Protein AF-A0A963EIE1-F1 (afdb_monomer)

Secondary structure (DSSP, 8-state):
-PPPHHHHHS--PPPPPHHHHIIIIIHHHHHHHHHHHHHTT--THHHHHHHHHHHHHHHHHHHHHHHHHHHHHHHHT-HHHHHHHHHHHHHHHHHHHHHHHH-SSHHHHHHHHHHHHHHHHHHHHHHTTT-HHHH-----SSSSSSTHIIIIIHHHHHHHHHHHH-SSHHHHHHHHHHHHHHHHHHHHHHHHHHHH-SS--SPPPHHHHHHHHHHHHHHHHHHHHHHHHT--HHHHHHHHHHHHHHHHHIIIIIGGG--THHHHHHHHHHHHHHHHHHHHHHHHTT-

Structure (mmCIF, N/CA/C/O backbone):
data_AF-A0A963EIE1-F1
#
_entry.id   AF-A0A963EIE1-F1
#
loop_
_atom_site.group_PDB
_atom_site.id
_atom_site.type_symbol
_atom_site.label_atom_id
_atom_site.label_alt_id
_atom_site.label_comp_id
_atom_site.label_asym_id
_atom_site.label_entity_id
_atom_site.label_seq_id
_atom_site.pdbx_PDB_ins_code
_atom_site.Cartn_x
_atom_site.Cartn_y
_atom_site.Cartn_z
_atom_site.occupancy
_atom_site.B_iso_or_equiv
_atom_site.auth_seq_id
_atom_site.auth_comp_id
_atom_site.auth_asym_id
_atom_site.auth_atom_id
_atom_site.pdbx_PDB_model_num
ATOM 1 N N . GLN A 1 1 ? 19.626 -27.601 -2.522 1.00 42.53 1 GLN A N 1
ATOM 2 C CA . GLN A 1 1 ? 18.581 -26.643 -2.110 1.00 42.53 1 GLN A CA 1
ATOM 3 C C . GLN A 1 1 ? 19.229 -25.676 -1.138 1.00 42.53 1 GLN A C 1
ATOM 5 O O . GLN A 1 1 ? 19.558 -26.073 -0.031 1.00 42.53 1 GLN A O 1
ATOM 10 N N . THR A 1 2 ? 19.550 -24.466 -1.583 1.00 42.88 2 THR A N 1
ATOM 11 C CA . THR A 1 2 ? 20.036 -23.400 -0.697 1.00 42.88 2 THR A CA 1
ATOM 12 C C . THR A 1 2 ? 18.838 -22.826 0.043 1.00 42.88 2 THR A C 1
ATOM 14 O O . THR A 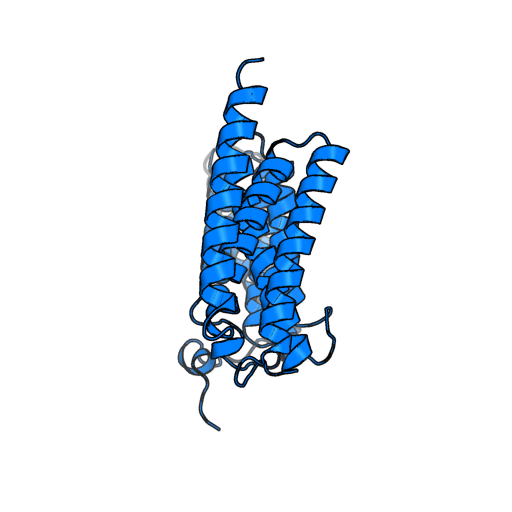1 2 ? 17.924 -22.318 -0.598 1.00 42.88 2 THR A O 1
ATOM 17 N N . MET A 1 3 ? 18.844 -22.974 1.365 1.00 45.44 3 MET A N 1
ATOM 18 C CA . MET A 1 3 ? 17.842 -22.448 2.293 1.00 45.44 3 MET A CA 1
ATOM 19 C C . MET A 1 3 ? 17.693 -20.935 2.065 1.00 45.44 3 MET A C 1
ATOM 21 O O . MET A 1 3 ? 18.696 -20.215 2.082 1.00 45.44 3 MET A O 1
ATOM 25 N N . GLY A 1 4 ? 16.483 -20.463 1.757 1.00 56.12 4 GLY A N 1
ATOM 26 C CA . GLY A 1 4 ? 16.239 -19.044 1.502 1.00 56.12 4 GLY A CA 1
ATOM 27 C C . GLY A 1 4 ? 16.378 -18.226 2.787 1.00 56.12 4 GLY A C 1
ATOM 28 O O . GLY A 1 4 ? 16.191 -18.746 3.883 1.00 56.12 4 GLY A O 1
ATOM 29 N N . ILE A 1 5 ? 16.671 -16.926 2.683 1.00 53.19 5 ILE A N 1
ATOM 30 C CA . ILE A 1 5 ? 16.718 -16.030 3.859 1.00 53.19 5 ILE A CA 1
ATOM 31 C C . ILE A 1 5 ? 15.389 -16.079 4.646 1.00 53.19 5 ILE A C 1
ATOM 33 O O . ILE A 1 5 ? 15.408 -16.014 5.873 1.00 53.19 5 ILE A O 1
ATOM 37 N N . GLY A 1 6 ? 14.254 -16.277 3.962 1.00 51.22 6 GLY A N 1
ATOM 38 C CA . GLY A 1 6 ? 12.945 -16.503 4.590 1.00 51.22 6 GLY A CA 1
ATOM 39 C C . GLY A 1 6 ? 12.889 -17.764 5.463 1.00 51.22 6 GLY A C 1
ATOM 40 O O . GLY A 1 6 ? 12.452 -17.690 6.610 1.00 51.22 6 GLY A O 1
ATOM 41 N N . ASP A 1 7 ? 13.445 -18.882 4.984 1.00 54.47 7 ASP A N 1
ATOM 42 C CA . ASP A 1 7 ? 13.500 -20.157 5.719 1.00 54.47 7 ASP A CA 1
ATOM 43 C C . ASP A 1 7 ? 14.393 -20.081 6.970 1.00 54.47 7 ASP A C 1
ATOM 45 O O . ASP A 1 7 ? 14.149 -20.762 7.967 1.00 54.47 7 ASP A O 1
ATOM 49 N N . ILE A 1 8 ? 15.445 -19.253 6.922 1.00 52.53 8 ILE A N 1
ATOM 50 C CA . ILE A 1 8 ? 16.364 -19.022 8.049 1.00 52.53 8 ILE A CA 1
ATOM 51 C C . ILE A 1 8 ? 15.691 -18.162 9.129 1.00 52.53 8 ILE A C 1
ATOM 53 O O . ILE A 1 8 ? 15.900 -18.398 10.319 1.00 52.53 8 ILE A O 1
ATOM 57 N N . LEU A 1 9 ? 14.875 -17.182 8.728 1.00 50.22 9 LEU A N 1
ATOM 58 C CA . LEU A 1 9 ? 14.175 -16.282 9.649 1.00 50.22 9 LEU A CA 1
ATOM 59 C C . LEU A 1 9 ? 12.913 -16.906 10.259 1.00 50.22 9 LEU A C 1
ATOM 61 O O . LEU A 1 9 ? 12.562 -16.581 11.393 1.00 50.22 9 LEU A O 1
ATOM 65 N N . PHE A 1 10 ? 12.243 -17.811 9.542 1.00 55.44 10 PHE A N 1
ATOM 66 C CA . PHE A 1 10 ? 10.985 -18.417 9.969 1.00 55.44 10 PHE A CA 1
ATOM 67 C C . PHE A 1 10 ? 11.069 -19.940 9.880 1.00 55.44 10 PHE A C 1
ATOM 69 O O . PHE A 1 10 ? 10.686 -20.555 8.888 1.00 55.44 10 PHE A O 1
ATOM 76 N N . THR A 1 11 ? 11.563 -20.564 10.951 1.00 45.91 11 THR A N 1
ATOM 77 C CA . THR A 1 11 ? 11.656 -22.024 11.066 1.00 45.91 11 THR A CA 1
ATOM 78 C C . THR A 1 11 ? 10.281 -22.667 10.856 1.00 45.91 11 THR A C 1
ATOM 80 O O . THR A 1 11 ? 9.279 -22.211 11.413 1.00 45.91 11 THR A O 1
ATOM 83 N N . ALA A 1 12 ? 10.234 -23.736 10.057 1.00 46.44 12 ALA A N 1
ATOM 84 C CA . ALA A 1 12 ? 9.019 -24.448 9.668 1.00 46.44 12 ALA A CA 1
ATOM 85 C C . ALA A 1 12 ? 8.333 -25.148 10.858 1.00 46.44 12 ALA A C 1
ATOM 87 O O . ALA A 1 12 ? 8.436 -26.361 11.049 1.00 46.44 12 ALA A O 1
ATOM 88 N N . ALA A 1 13 ? 7.595 -24.393 11.669 1.00 56.09 13 ALA A N 1
ATOM 89 C CA . ALA A 1 13 ? 6.557 -24.974 12.504 1.00 56.09 13 ALA A CA 1
ATOM 90 C C . ALA A 1 13 ? 5.512 -25.618 11.577 1.00 56.09 13 ALA A C 1
ATOM 92 O O . ALA A 1 13 ? 5.044 -24.978 10.633 1.00 56.09 13 ALA A O 1
ATOM 93 N N . LYS A 1 14 ? 5.155 -26.887 11.826 1.00 63.44 14 LYS A N 1
ATOM 94 C CA . LYS A 1 14 ? 4.093 -27.571 11.072 1.00 63.44 14 LYS A CA 1
ATOM 95 C C . LYS A 1 14 ? 2.834 -26.708 11.082 1.00 63.44 14 LYS A C 1
ATOM 97 O O . LYS A 1 14 ? 2.299 -26.410 12.150 1.00 63.44 14 LYS A O 1
ATOM 102 N N . VAL A 1 15 ? 2.358 -26.345 9.895 1.00 70.19 15 VAL A N 1
ATOM 103 C CA . VAL A 1 15 ? 1.114 -25.595 9.747 1.00 70.19 15 VAL A CA 1
ATOM 104 C C . VAL A 1 15 ? -0.032 -26.468 10.284 1.00 70.19 15 VAL A C 1
ATOM 106 O O . VAL A 1 15 ? -0.180 -27.608 9.833 1.00 70.19 15 VAL A O 1
ATOM 109 N N . PRO A 1 16 ? -0.817 -26.000 11.274 1.00 78.50 16 PRO A N 1
ATOM 110 C CA . PRO A 1 16 ? -1.914 -26.787 11.835 1.00 78.50 16 PRO A CA 1
ATOM 111 C C . PRO A 1 16 ? -2.947 -27.113 10.754 1.00 78.50 16 PRO A C 1
ATOM 113 O O . PRO A 1 16 ? -3.133 -26.323 9.834 1.00 78.50 16 PRO A O 1
ATOM 116 N N . SER A 1 17 ? -3.652 -28.244 10.854 1.00 85.50 17 SER A N 1
ATOM 117 C CA . SER A 1 17 ? -4.733 -28.577 9.913 1.00 85.50 17 SER A CA 1
ATOM 118 C C . SER A 1 17 ? -5.917 -27.609 10.046 1.00 85.50 17 SER A C 1
ATOM 120 O O . SER A 1 17 ? -6.113 -27.010 11.102 1.00 85.50 17 SER A O 1
ATOM 122 N N . LEU A 1 18 ? -6.761 -27.488 9.010 1.00 84.69 18 LEU A N 1
ATOM 123 C CA . LEU A 1 18 ? -7.988 -26.672 9.082 1.00 84.69 18 LEU A CA 1
ATOM 124 C C . LEU A 1 18 ? -8.863 -27.042 10.288 1.00 84.69 18 LEU A C 1
ATOM 126 O O . LEU A 1 18 ? -9.365 -26.159 10.978 1.00 84.69 18 LEU A O 1
ATOM 130 N N . GLY A 1 19 ? -8.990 -28.341 10.578 1.00 86.38 19 GLY A N 1
ATOM 131 C CA . GLY A 1 19 ? -9.709 -28.826 11.755 1.00 86.38 19 GLY A CA 1
ATOM 132 C C . GLY A 1 19 ? -9.083 -28.346 13.065 1.00 86.38 19 GLY A C 1
ATOM 133 O O . GLY A 1 19 ? -9.812 -27.916 13.953 1.00 86.38 19 GLY A O 1
ATOM 134 N N . ALA A 1 20 ? -7.750 -28.353 13.166 1.00 87.88 20 ALA A N 1
ATOM 135 C CA . ALA A 1 20 ? -7.027 -27.865 14.340 1.00 87.88 20 ALA A CA 1
ATOM 136 C C . ALA A 1 20 ? -7.116 -26.338 14.501 1.00 87.88 20 ALA A C 1
ATOM 138 O O . ALA A 1 20 ? -7.257 -25.853 15.619 1.00 87.88 20 ALA A O 1
ATOM 139 N N . ILE A 1 21 ? -7.092 -25.572 13.405 1.00 87.69 21 ILE A N 1
ATOM 140 C CA . ILE A 1 21 ? -7.324 -24.118 13.442 1.00 87.69 21 ILE A CA 1
ATOM 141 C C . ILE A 1 21 ? -8.759 -23.838 13.905 1.00 87.69 21 ILE A C 1
ATOM 143 O O . ILE A 1 21 ? -8.985 -23.002 14.783 1.00 87.69 21 ILE A O 1
ATOM 147 N N . ALA A 1 22 ? -9.736 -24.555 13.344 1.00 87.44 22 ALA A N 1
ATOM 148 C CA . ALA A 1 22 ? -11.142 -24.375 13.676 1.00 87.44 22 ALA A CA 1
ATOM 149 C C . ALA A 1 22 ? -11.426 -24.698 15.151 1.00 87.44 22 ALA A C 1
ATOM 151 O O . ALA A 1 22 ? -12.022 -23.882 15.853 1.00 87.44 22 ALA A O 1
ATOM 152 N N . SER A 1 23 ? -10.977 -25.856 15.639 1.00 89.94 23 SER A N 1
ATOM 153 C CA . SER A 1 23 ? -11.236 -26.293 17.014 1.00 89.94 23 SER A CA 1
ATOM 154 C C . SER A 1 23 ? -10.340 -25.608 18.049 1.00 89.94 23 SER A C 1
ATOM 156 O O . SER A 1 23 ? -10.799 -25.342 19.156 1.00 89.94 23 SER A O 1
ATOM 158 N N . GLY A 1 24 ? -9.089 -25.300 17.700 1.00 87.44 24 GLY A N 1
ATOM 159 C CA . GLY A 1 24 ? -8.088 -24.760 18.621 1.00 87.44 24 GLY A CA 1
ATOM 160 C C . GLY A 1 24 ? -8.034 -23.235 18.695 1.00 87.44 24 GLY A C 1
ATOM 161 O O . GLY A 1 24 ? -7.610 -22.701 19.716 1.00 87.44 24 GLY A O 1
ATOM 162 N N . LEU A 1 25 ? -8.470 -22.521 17.651 1.00 90.56 25 LEU A N 1
ATOM 163 C CA . LEU A 1 25 ? -8.397 -21.055 17.603 1.00 90.56 25 LEU A CA 1
ATOM 164 C C . LEU A 1 25 ? -9.761 -20.417 17.351 1.00 90.56 25 LEU A C 1
ATOM 166 O O . LEU A 1 25 ? -10.205 -19.591 18.148 1.00 90.56 25 LEU A O 1
ATOM 170 N N . VAL A 1 26 ? -10.457 -20.819 16.282 1.00 88.69 26 VAL A N 1
ATOM 171 C CA . VAL A 1 26 ? -11.716 -20.169 15.875 1.00 88.69 26 VAL A CA 1
ATOM 172 C C . VAL A 1 26 ? -12.818 -20.403 16.905 1.00 88.69 26 VAL A C 1
ATOM 174 O O . VAL A 1 26 ? -13.452 -19.448 17.349 1.00 88.69 26 VAL A O 1
ATOM 177 N N . LEU A 1 27 ? -13.037 -21.651 17.322 1.00 91.19 27 LEU A N 1
ATOM 178 C CA . LEU A 1 27 ? -14.068 -21.981 18.303 1.00 91.19 27 LEU A CA 1
ATOM 179 C C . LEU A 1 27 ? -13.811 -21.279 19.654 1.00 91.19 27 LEU A C 1
ATOM 181 O O . LEU A 1 27 ? -14.723 -20.600 20.130 1.00 91.19 27 LEU A O 1
ATOM 185 N N . PRO A 1 28 ? -12.602 -21.326 20.249 1.00 91.44 28 PRO A N 1
ATOM 186 C CA . PRO A 1 28 ? -12.290 -20.555 21.451 1.00 91.44 28 PRO A CA 1
ATOM 187 C C . PRO A 1 28 ? -12.461 -19.042 21.275 1.00 91.44 28 PRO A C 1
ATOM 189 O O . PRO A 1 28 ? -12.977 -18.387 22.180 1.00 91.44 28 PRO A O 1
ATOM 192 N N . ALA A 1 29 ? -12.107 -18.482 20.111 1.00 90.88 29 ALA A N 1
ATOM 193 C CA . ALA A 1 29 ? -12.329 -17.064 19.825 1.00 90.88 29 ALA A CA 1
ATOM 194 C C . ALA A 1 29 ? -13.824 -16.710 19.836 1.00 90.88 29 ALA A C 1
ATOM 196 O O . ALA A 1 29 ? -14.230 -15.726 20.457 1.00 90.88 29 ALA A O 1
ATOM 197 N N . VAL A 1 30 ? -14.660 -17.534 19.197 1.00 90.94 30 VAL A N 1
ATOM 198 C CA . VAL A 1 30 ? -16.120 -17.362 19.183 1.00 90.94 30 VAL A CA 1
ATOM 199 C C . VAL A 1 30 ? -16.697 -17.504 20.588 1.00 90.94 30 VAL A C 1
ATOM 201 O O . VAL A 1 30 ? -17.501 -16.672 21.001 1.00 90.94 30 VAL A O 1
ATOM 204 N N . LEU A 1 31 ? -16.269 -18.508 21.354 1.00 92.94 31 LEU A N 1
ATOM 205 C CA . LEU A 1 31 ? -16.715 -18.696 22.735 1.00 92.94 31 LEU A CA 1
ATOM 206 C C . LEU A 1 31 ? -16.335 -17.503 23.619 1.00 92.94 31 LEU A C 1
ATOM 208 O O . LEU A 1 31 ? -17.166 -17.042 24.403 1.00 92.94 31 LEU A O 1
ATOM 212 N N . ALA A 1 32 ? -15.130 -16.954 23.452 1.00 90.88 32 ALA A N 1
ATOM 213 C CA . ALA A 1 32 ? -14.701 -15.744 24.143 1.00 90.88 32 ALA A CA 1
ATOM 214 C C . ALA A 1 32 ? -15.558 -14.524 23.749 1.00 90.88 32 ALA A C 1
ATOM 216 O O . ALA A 1 32 ? -15.995 -13.780 24.628 1.00 90.88 32 ALA A O 1
ATOM 217 N N . LEU A 1 33 ? -15.903 -14.355 22.465 1.00 90.00 33 LEU A N 1
ATOM 218 C CA . LEU A 1 33 ? -16.836 -13.306 22.020 1.00 90.00 33 LEU A CA 1
ATOM 219 C C . LEU A 1 33 ? -18.235 -13.481 22.614 1.00 90.00 33 LEU A C 1
ATOM 221 O O . LEU A 1 33 ? -18.831 -12.509 23.076 1.00 90.00 33 LEU A O 1
ATOM 225 N N . VAL A 1 34 ? -18.764 -14.706 22.628 1.00 89.69 34 VAL A N 1
ATOM 226 C CA . VAL A 1 34 ? -20.079 -15.011 23.208 1.00 89.69 34 VAL A CA 1
ATOM 227 C C . VAL A 1 34 ? -20.075 -14.746 24.714 1.00 89.69 34 VAL A C 1
ATOM 229 O O . VAL A 1 34 ? -21.026 -14.158 25.231 1.00 89.69 34 VAL A O 1
ATOM 232 N N . ALA A 1 35 ? -19.003 -15.116 25.421 1.00 89.56 35 ALA A N 1
ATOM 233 C CA . ALA A 1 35 ? -18.830 -14.812 26.838 1.00 89.56 35 ALA A CA 1
ATOM 234 C C . ALA A 1 35 ? -18.805 -13.296 27.082 1.00 89.56 35 ALA A C 1
ATOM 236 O O . ALA A 1 35 ? -19.560 -12.797 27.919 1.00 89.56 35 ALA A O 1
ATOM 237 N N . ALA A 1 36 ? -18.022 -12.543 26.302 1.00 88.06 36 ALA A N 1
ATOM 238 C CA . ALA A 1 36 ? -17.993 -11.084 26.373 1.00 88.06 36 ALA A CA 1
ATOM 239 C C . ALA A 1 36 ? -19.375 -10.459 26.107 1.00 88.06 36 ALA A C 1
ATOM 241 O O . ALA A 1 36 ? -19.805 -9.563 26.838 1.00 88.06 36 ALA A O 1
ATOM 242 N N . TRP A 1 37 ? -20.100 -10.964 25.105 1.00 87.88 37 TRP A N 1
ATOM 243 C CA . TRP A 1 37 ? -21.446 -10.506 24.764 1.00 87.88 37 TRP A CA 1
ATOM 244 C C . TRP A 1 37 ? -22.445 -10.750 25.903 1.00 87.88 37 TRP A C 1
ATOM 246 O O . TRP A 1 37 ? -23.167 -9.829 26.287 1.00 87.88 37 TRP A O 1
ATOM 256 N N . ARG A 1 38 ? -22.432 -11.943 26.517 1.00 90.62 38 ARG A N 1
ATOM 257 C CA . ARG A 1 38 ? -23.307 -12.286 27.655 1.00 90.62 38 ARG A CA 1
ATOM 258 C C . ARG A 1 38 ? -23.044 -11.437 28.899 1.00 90.62 38 ARG A C 1
ATOM 260 O O . ARG A 1 38 ? -23.974 -11.162 29.655 1.00 90.62 38 ARG A O 1
ATOM 267 N N . LEU A 1 39 ? -21.804 -10.996 29.118 1.00 87.62 39 LEU A N 1
ATOM 268 C CA . LEU A 1 39 ? -21.461 -10.100 30.231 1.00 87.62 39 LEU A CA 1
ATOM 269 C C . LEU A 1 39 ? -22.056 -8.687 30.053 1.00 87.62 39 LEU A C 1
ATOM 271 O O . LEU A 1 39 ? -22.221 -7.956 31.035 1.00 87.62 39 LEU A O 1
ATOM 275 N N . GLY A 1 40 ? -22.435 -8.316 28.824 1.00 79.69 40 GLY A N 1
ATOM 276 C CA . GLY A 1 40 ? -23.150 -7.081 28.508 1.00 79.69 40 GLY A CA 1
ATOM 277 C C . GLY A 1 40 ? -22.375 -5.804 28.853 1.00 79.69 40 GLY A C 1
ATOM 278 O O . GLY A 1 40 ? -21.158 -5.797 29.048 1.00 79.69 40 GLY A O 1
ATOM 279 N N . ARG A 1 41 ? -23.080 -4.669 28.950 1.00 77.31 41 ARG A N 1
ATOM 280 C CA . ARG A 1 41 ? -22.492 -3.352 29.285 1.00 77.31 41 ARG A CA 1
ATOM 281 C C . ARG A 1 41 ? -22.400 -3.080 30.793 1.00 77.31 41 ARG A C 1
ATOM 283 O O . ARG A 1 41 ? -22.496 -1.935 31.220 1.00 77.31 41 ARG A O 1
ATOM 290 N N . ARG A 1 42 ? -22.211 -4.121 31.607 1.00 78.38 42 ARG A N 1
ATOM 291 C CA . ARG A 1 42 ? -22.110 -3.984 33.068 1.00 78.38 42 ARG A CA 1
ATOM 292 C C . ARG A 1 42 ? -20.812 -3.260 33.469 1.00 78.38 42 ARG A C 1
ATOM 294 O O . ARG A 1 42 ? -19.763 -3.466 32.856 1.00 78.38 42 ARG A O 1
ATOM 301 N N . GLY A 1 43 ? -20.902 -2.384 34.472 1.00 73.25 43 GLY A N 1
ATOM 302 C CA . GLY A 1 43 ? -19.766 -1.654 35.047 1.00 73.25 43 GLY A CA 1
ATOM 303 C C . GLY A 1 43 ? -18.974 -2.474 36.076 1.00 73.25 43 GLY A C 1
ATOM 304 O O . GLY A 1 43 ? -19.297 -3.628 36.352 1.00 73.25 43 GLY A O 1
ATOM 305 N N . GLY A 1 44 ? -17.927 -1.880 36.656 1.00 80.31 44 GLY A N 1
ATOM 306 C CA . GLY A 1 44 ? -17.175 -2.487 37.765 1.00 80.31 44 GLY A CA 1
ATOM 307 C C . GLY A 1 44 ? -16.269 -3.670 37.364 1.00 80.31 44 GLY A C 1
ATOM 308 O O . GLY A 1 44 ? -15.738 -3.681 36.249 1.00 80.31 44 GLY A O 1
ATOM 309 N N . PRO A 1 45 ? -16.061 -4.669 38.246 1.00 82.06 45 PRO A N 1
ATOM 310 C CA . PRO A 1 45 ? -15.171 -5.816 38.002 1.00 82.06 45 PRO A CA 1
ATOM 311 C C . PRO A 1 45 ? -15.521 -6.603 36.731 1.00 82.06 45 PRO A C 1
ATOM 313 O O . PRO A 1 45 ? -14.635 -7.043 35.999 1.00 82.06 45 PRO A O 1
ATOM 316 N N . VAL A 1 46 ? -16.817 -6.688 36.412 1.00 84.81 46 VAL A N 1
ATOM 317 C CA . VAL A 1 46 ? -17.356 -7.374 35.226 1.00 84.81 46 VAL A CA 1
ATOM 318 C C . VAL A 1 46 ? -16.827 -6.762 33.923 1.00 84.81 46 VAL A C 1
ATOM 320 O O . VAL A 1 46 ? -16.596 -7.477 32.949 1.00 84.81 46 VAL A O 1
ATOM 323 N N . ARG A 1 47 ? -16.542 -5.452 33.911 1.00 82.50 47 ARG A N 1
ATOM 324 C CA . ARG A 1 47 ? -15.947 -4.771 32.753 1.00 82.50 47 ARG A CA 1
ATOM 325 C C . ARG A 1 47 ? -14.536 -5.276 32.453 1.00 82.50 47 ARG A C 1
ATOM 327 O O . ARG A 1 47 ? -14.194 -5.407 31.282 1.00 82.50 47 ARG A O 1
ATOM 334 N N . ARG A 1 48 ? -13.719 -5.553 33.479 1.00 83.19 48 ARG A N 1
ATOM 335 C CA . ARG A 1 48 ? -12.347 -6.068 33.289 1.00 83.19 48 ARG A CA 1
ATOM 336 C C . ARG A 1 48 ? -12.373 -7.465 32.674 1.00 83.19 48 ARG A C 1
ATOM 338 O O . ARG A 1 48 ? -11.652 -7.715 31.716 1.00 83.19 48 ARG A O 1
ATOM 345 N N . VAL A 1 49 ? -13.263 -8.323 33.170 1.00 85.62 49 VAL A N 1
ATOM 346 C CA . VAL A 1 49 ? -13.461 -9.684 32.648 1.00 85.62 49 VAL A CA 1
ATOM 347 C C . VAL A 1 49 ? -13.933 -9.652 31.192 1.00 85.62 49 VAL A C 1
ATOM 349 O O . VAL A 1 49 ? -13.397 -10.375 30.358 1.00 85.62 49 VAL A O 1
ATOM 352 N N . ARG A 1 50 ? -14.874 -8.761 30.849 1.00 86.19 50 ARG A N 1
ATOM 353 C CA . ARG A 1 50 ? -15.331 -8.598 29.462 1.00 86.19 50 ARG A CA 1
ATOM 354 C C . ARG A 1 50 ? -14.197 -8.185 28.520 1.00 86.19 50 ARG A C 1
ATOM 356 O O . ARG A 1 50 ? -14.046 -8.794 27.470 1.00 86.19 50 ARG A O 1
ATOM 363 N N . ILE A 1 51 ? -13.391 -7.193 28.908 1.00 82.75 51 ILE A N 1
ATOM 364 C CA . ILE A 1 51 ? -12.243 -6.733 28.106 1.00 82.75 51 ILE A CA 1
ATOM 365 C C . ILE A 1 51 ? -11.225 -7.863 27.912 1.00 82.75 51 ILE A C 1
ATOM 367 O O . ILE A 1 51 ? -10.682 -8.005 26.822 1.00 82.75 51 ILE A O 1
ATOM 371 N N . ALA A 1 52 ? -10.990 -8.692 28.934 1.00 85.06 52 ALA A N 1
ATOM 372 C CA . ALA A 1 52 ? -10.109 -9.851 28.811 1.00 85.06 52 ALA A CA 1
ATOM 373 C C . ALA A 1 52 ? -10.635 -10.864 27.778 1.00 85.06 52 ALA A C 1
ATOM 375 O O . ALA A 1 52 ? -9.868 -11.317 26.933 1.00 85.06 52 ALA A O 1
ATOM 376 N N . PHE A 1 53 ? -11.939 -11.165 27.785 1.00 88.56 53 PHE A N 1
ATOM 377 C CA . PHE A 1 53 ? -12.553 -12.033 26.774 1.00 88.56 53 PHE A CA 1
ATOM 378 C C . PHE A 1 53 ? -12.532 -11.424 25.365 1.00 88.56 53 PHE A C 1
ATOM 380 O O . PHE A 1 53 ? -12.231 -12.131 24.408 1.00 88.56 53 PHE A O 1
ATOM 387 N N . GLU A 1 54 ? -12.791 -10.121 25.223 1.00 85.81 54 GLU A N 1
ATOM 388 C CA . GLU A 1 54 ? -12.667 -9.409 23.941 1.00 85.81 54 GLU A CA 1
ATOM 389 C C . GLU A 1 54 ? -11.219 -9.458 23.414 1.00 85.81 54 GLU A C 1
ATOM 391 O O . GLU A 1 54 ? -10.997 -9.721 22.233 1.00 85.81 54 GLU A O 1
ATOM 396 N N . GLY A 1 55 ? -10.229 -9.266 24.292 1.00 83.75 55 GLY A N 1
ATOM 397 C CA . GLY A 1 55 ? -8.808 -9.359 23.953 1.00 83.75 55 GLY A CA 1
ATOM 398 C C . GLY A 1 55 ? -8.372 -10.776 23.576 1.00 83.75 55 GLY A C 1
ATOM 399 O O . GLY A 1 55 ? -7.660 -10.951 22.591 1.00 83.75 55 GLY A O 1
ATOM 400 N N . ALA A 1 56 ? -8.839 -11.791 24.308 1.00 86.12 56 ALA A N 1
ATOM 401 C CA . ALA A 1 56 ? -8.581 -13.193 23.990 1.00 86.12 56 ALA A CA 1
ATOM 402 C C . ALA A 1 56 ? -9.193 -13.581 22.637 1.00 86.12 56 ALA A C 1
ATOM 404 O O . ALA A 1 56 ? -8.516 -14.182 21.807 1.00 86.12 56 ALA A O 1
ATOM 405 N N . ALA A 1 57 ? -10.442 -13.182 22.384 1.00 87.75 57 ALA A N 1
ATOM 406 C CA . ALA A 1 57 ? -11.094 -13.379 21.096 1.00 87.75 57 ALA A CA 1
ATOM 407 C C . ALA A 1 57 ? -10.323 -12.730 19.944 1.00 87.75 57 ALA A C 1
ATOM 409 O O . ALA A 1 57 ? -10.134 -13.354 18.902 1.00 87.75 57 ALA A O 1
ATOM 410 N N . LEU A 1 58 ? -9.870 -11.488 20.141 1.00 85.94 58 LEU A N 1
ATOM 411 C CA . LEU A 1 58 ? -9.068 -10.774 19.159 1.00 85.94 58 LEU A CA 1
ATOM 412 C C . LEU A 1 58 ? -7.768 -11.531 18.881 1.00 85.94 58 LEU A C 1
ATOM 414 O O . LEU A 1 58 ? -7.505 -11.861 17.733 1.00 85.94 58 LEU A O 1
ATOM 418 N N . LEU A 1 59 ? -6.995 -11.858 19.919 1.00 85.00 59 LEU A N 1
ATOM 419 C CA . LEU A 1 59 ? -5.723 -12.568 19.789 1.00 85.00 59 LEU A CA 1
ATOM 420 C C . LEU A 1 59 ? -5.887 -13.908 19.061 1.00 85.00 59 LEU A C 1
ATOM 422 O O . LEU A 1 59 ? -5.171 -14.180 18.102 1.00 85.00 59 LEU A O 1
ATOM 426 N N . LEU A 1 60 ? -6.854 -14.724 19.481 1.00 86.62 60 LEU A N 1
ATOM 427 C CA . LEU A 1 60 ? -7.129 -16.025 18.870 1.00 86.62 60 LEU A CA 1
ATOM 428 C C . LEU A 1 60 ? -7.602 -15.884 17.419 1.00 86.62 60 LEU A C 1
ATOM 430 O O . LEU A 1 60 ? -7.194 -16.666 16.564 1.00 86.62 60 LEU A O 1
ATOM 434 N N . GLY A 1 61 ? -8.410 -14.863 17.122 1.00 86.62 61 GLY A N 1
ATOM 435 C CA . GLY A 1 61 ? -8.814 -14.532 15.758 1.00 86.62 61 GLY A CA 1
ATOM 436 C C . GLY A 1 61 ? -7.631 -14.115 14.880 1.00 86.62 61 GLY A C 1
ATOM 437 O O . GLY A 1 61 ? -7.519 -14.587 13.752 1.00 86.62 61 GLY A O 1
ATOM 438 N N . LEU A 1 62 ? -6.716 -13.290 15.399 1.00 85.12 62 LEU A N 1
ATOM 439 C CA . LEU A 1 62 ? -5.495 -12.893 14.690 1.00 85.12 62 LEU A CA 1
ATOM 440 C C . LEU A 1 62 ? -4.584 -14.095 14.415 1.00 85.12 62 LEU A C 1
ATOM 442 O O . LEU A 1 62 ? -4.076 -14.225 13.304 1.00 85.12 62 LEU A O 1
ATOM 446 N N . LEU A 1 63 ? -4.425 -14.998 15.387 1.00 84.81 63 LEU A N 1
ATOM 447 C CA . LEU A 1 63 ? -3.668 -16.240 15.210 1.00 84.81 63 LEU A CA 1
ATOM 448 C C . LEU A 1 63 ? -4.330 -17.169 14.187 1.00 84.81 63 LEU A C 1
ATOM 450 O O . LEU A 1 63 ? -3.643 -17.733 13.339 1.00 84.81 63 LEU A O 1
ATOM 454 N N . ALA A 1 64 ? -5.660 -17.298 14.216 1.00 86.62 64 ALA A N 1
ATOM 455 C CA . ALA A 1 64 ? -6.390 -18.072 13.216 1.00 86.62 64 ALA A CA 1
ATOM 456 C C . ALA A 1 64 ? -6.163 -17.503 11.809 1.00 86.62 64 ALA A C 1
ATOM 458 O O . ALA A 1 64 ? -5.859 -18.258 10.890 1.00 86.62 64 ALA A O 1
ATOM 459 N N . ILE A 1 65 ? -6.243 -16.177 11.651 1.00 85.38 65 ILE A N 1
ATOM 460 C CA . ILE A 1 65 ? -5.945 -15.490 10.387 1.00 85.38 65 ILE A CA 1
ATOM 461 C C . ILE A 1 65 ? -4.504 -15.759 9.948 1.00 85.38 65 ILE A C 1
ATOM 463 O O . ILE A 1 65 ? -4.296 -16.081 8.783 1.00 85.38 65 ILE A O 1
ATOM 467 N N . ALA A 1 66 ? -3.525 -15.677 10.852 1.00 84.12 66 ALA A N 1
ATOM 468 C CA . ALA A 1 66 ? -2.123 -15.933 10.529 1.00 84.12 66 ALA A CA 1
ATOM 469 C C . ALA A 1 66 ? -1.903 -17.369 10.020 1.00 84.12 66 ALA A C 1
ATOM 471 O O . ALA A 1 66 ? -1.305 -17.569 8.964 1.00 84.12 66 ALA A O 1
ATOM 472 N N . HIS A 1 67 ? -2.460 -18.373 10.704 1.00 84.50 67 HIS A N 1
ATOM 473 C CA . HIS A 1 67 ? -2.349 -19.767 10.267 1.00 84.50 67 HIS A CA 1
ATOM 474 C C . HIS A 1 67 ? -3.101 -20.049 8.959 1.00 84.50 67 HIS A C 1
ATOM 476 O O . HIS A 1 67 ? -2.595 -20.790 8.117 1.00 84.50 67 HIS A O 1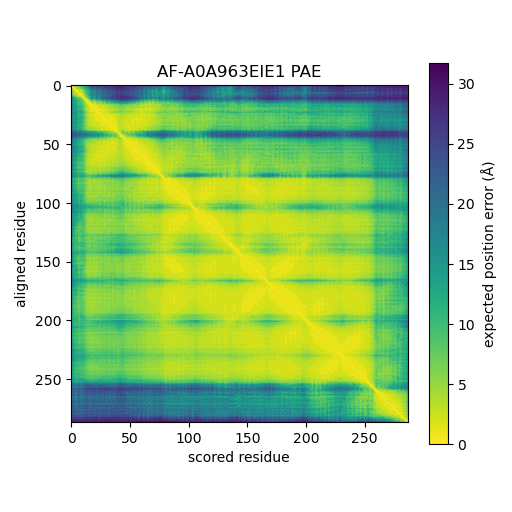
ATOM 482 N N . LEU A 1 68 ? -4.279 -19.450 8.756 1.00 85.12 68 LEU A N 1
ATOM 483 C CA . LEU A 1 68 ? -5.015 -19.563 7.493 1.00 85.12 68 LEU A CA 1
ATOM 484 C C . LEU A 1 68 ? -4.266 -18.880 6.344 1.00 85.12 68 LEU A C 1
ATOM 486 O O . LEU A 1 68 ? -4.208 -19.430 5.249 1.00 85.12 68 LEU A O 1
ATOM 490 N N . ALA A 1 69 ? -3.656 -17.718 6.588 1.00 84.25 69 ALA A N 1
ATOM 491 C CA . ALA A 1 69 ? -2.829 -17.017 5.610 1.00 84.25 69 ALA A CA 1
ATOM 492 C C . ALA A 1 69 ? -1.623 -17.867 5.189 1.00 84.25 69 ALA A C 1
ATOM 494 O O . ALA A 1 69 ? -1.352 -17.983 3.996 1.00 84.25 69 ALA A O 1
ATOM 495 N N . ARG A 1 70 ? -0.959 -18.524 6.150 1.00 84.81 70 ARG A N 1
ATOM 496 C CA . ARG A 1 70 ? 0.134 -19.469 5.883 1.00 84.81 70 ARG A CA 1
ATOM 497 C C . ARG A 1 70 ? -0.329 -20.660 5.040 1.00 84.81 70 ARG A C 1
ATOM 499 O O . ARG A 1 70 ? 0.303 -20.963 4.039 1.00 84.81 70 ARG A O 1
ATOM 506 N N . GLN A 1 71 ? -1.465 -21.281 5.368 1.00 83.50 71 GLN A N 1
ATOM 507 C CA . GLN A 1 71 ? -2.021 -22.362 4.539 1.00 83.50 71 GLN A CA 1
ATOM 508 C C . GLN A 1 71 ? -2.363 -21.902 3.117 1.00 83.50 71 GLN A C 1
ATOM 510 O O . GLN A 1 71 ? -2.092 -22.610 2.151 1.00 83.50 71 GLN A O 1
ATOM 515 N N . MET A 1 72 ? -2.979 -20.725 2.977 1.00 77.38 72 MET A N 1
ATOM 516 C CA . MET A 1 72 ? -3.303 -20.164 1.664 1.00 77.38 72 MET A CA 1
ATOM 517 C C . MET A 1 72 ? -2.040 -19.878 0.854 1.00 77.38 72 MET A C 1
ATOM 519 O O . MET A 1 72 ? -2.029 -20.122 -0.349 1.00 77.38 72 MET A O 1
ATOM 523 N N . ALA A 1 73 ? -0.977 -19.403 1.502 1.00 83.12 73 ALA A N 1
ATOM 524 C CA . ALA A 1 73 ? 0.314 -19.188 0.866 1.00 83.12 73 ALA A CA 1
ATOM 525 C C . ALA A 1 73 ? 0.953 -20.490 0.367 1.00 83.12 73 ALA A C 1
ATOM 527 O O . ALA A 1 73 ? 1.441 -20.516 -0.766 1.00 83.12 73 ALA A O 1
ATOM 528 N N . ASP A 1 74 ? 0.890 -21.561 1.164 1.00 81.50 74 ASP A N 1
ATOM 529 C CA . ASP A 1 74 ? 1.382 -22.889 0.779 1.00 81.50 74 ASP A CA 1
ATOM 530 C C . ASP A 1 74 ? 0.621 -23.433 -0.443 1.00 81.50 74 ASP A C 1
ATOM 532 O O . ASP A 1 74 ? 1.226 -23.981 -1.361 1.00 81.50 74 ASP A O 1
ATOM 536 N N . ILE A 1 75 ? -0.703 -23.233 -0.497 1.00 78.88 75 ILE A N 1
ATOM 537 C CA . ILE A 1 75 ? -1.546 -23.666 -1.626 1.00 78.88 75 ILE A CA 1
ATOM 538 C C . ILE A 1 75 ? -1.299 -22.811 -2.875 1.00 78.88 75 ILE A C 1
ATOM 540 O O . ILE A 1 75 ? -1.239 -23.332 -3.987 1.00 78.88 75 ILE A O 1
ATOM 544 N N . ALA A 1 76 ? -1.184 -21.492 -2.709 1.00 73.44 76 ALA A N 1
ATOM 545 C CA . ALA A 1 76 ? -1.008 -20.554 -3.815 1.00 73.44 76 ALA A CA 1
ATOM 546 C C . ALA A 1 76 ? 0.426 -20.540 -4.375 1.00 73.44 76 ALA A C 1
ATOM 548 O O . ALA A 1 76 ? 0.646 -19.984 -5.452 1.00 73.44 76 ALA A O 1
ATOM 549 N N . GLY A 1 77 ? 1.391 -21.126 -3.659 1.00 73.06 77 GLY A N 1
ATOM 550 C CA . GLY A 1 77 ? 2.803 -21.132 -4.039 1.00 73.06 77 GLY A CA 1
ATOM 551 C C . GLY A 1 77 ? 3.469 -19.761 -3.921 1.00 73.06 77 GLY A C 1
ATOM 552 O O . GLY A 1 77 ? 4.385 -19.482 -4.682 1.00 73.06 77 GLY A O 1
ATOM 553 N N . GLY A 1 78 ? 2.984 -18.905 -3.013 1.00 71.31 78 GLY A N 1
ATOM 554 C CA . GLY A 1 78 ? 3.418 -17.509 -2.861 1.00 71.31 78 GLY A CA 1
ATOM 555 C C . GLY A 1 78 ? 4.112 -17.176 -1.539 1.00 71.31 78 GLY A C 1
ATOM 556 O O . GLY A 1 78 ? 4.289 -15.995 -1.243 1.00 71.31 78 GLY A O 1
ATOM 557 N N . GLY A 1 79 ? 4.429 -18.197 -0.737 1.00 86.19 79 GLY A N 1
ATOM 558 C CA . GLY A 1 79 ? 5.278 -18.100 0.453 1.00 86.19 79 GLY A CA 1
ATOM 559 C C . GLY A 1 79 ? 4.955 -16.928 1.386 1.00 86.19 79 GLY A C 1
ATOM 560 O O . GLY A 1 79 ? 3.806 -16.685 1.764 1.00 86.19 79 GLY A O 1
ATOM 561 N N . HIS A 1 80 ? 5.985 -16.182 1.764 1.00 86.56 80 HIS A N 1
ATOM 562 C CA . HIS A 1 80 ? 5.867 -15.067 2.693 1.00 86.56 80 HIS A CA 1
ATOM 563 C C . HIS A 1 80 ? 5.095 -13.884 2.106 1.00 86.56 80 HIS A C 1
ATOM 565 O O . HIS A 1 80 ? 4.413 -13.183 2.853 1.00 86.56 80 HIS A O 1
ATOM 571 N N . LEU A 1 81 ? 5.131 -13.675 0.785 1.00 89.62 81 LEU A N 1
ATOM 572 C CA . LEU A 1 81 ? 4.398 -12.577 0.141 1.00 89.62 81 LEU A CA 1
ATOM 573 C C . LEU A 1 81 ? 2.887 -12.713 0.350 1.00 89.62 81 LEU A C 1
ATOM 575 O O . LEU A 1 81 ? 2.223 -11.756 0.752 1.00 89.62 81 LEU A O 1
ATOM 579 N N . VAL A 1 82 ? 2.339 -13.903 0.089 1.00 89.88 82 VAL A N 1
ATOM 580 C CA . VAL A 1 82 ? 0.900 -14.155 0.263 1.00 89.88 82 VAL A CA 1
ATOM 581 C C . VAL A 1 82 ? 0.532 -14.145 1.740 1.00 89.88 82 VAL A C 1
ATOM 583 O O . VAL A 1 82 ? -0.464 -13.525 2.113 1.00 89.88 82 VAL A O 1
ATOM 586 N N . GLU A 1 83 ? 1.339 -14.790 2.583 1.00 89.62 83 GLU A N 1
ATOM 587 C CA . GLU A 1 83 ? 1.083 -14.857 4.019 1.00 89.62 83 GLU A CA 1
ATOM 588 C C . GLU A 1 83 ? 1.023 -13.456 4.639 1.00 89.62 83 GLU A C 1
ATOM 590 O O . GLU A 1 83 ? 0.027 -13.097 5.273 1.00 89.62 83 GLU A O 1
ATOM 595 N N . PHE A 1 84 ? 2.066 -12.647 4.439 1.00 91.44 84 PHE A N 1
ATOM 596 C CA . PHE A 1 84 ? 2.147 -11.322 5.046 1.00 91.44 84 PHE A CA 1
ATOM 597 C C . PHE A 1 84 ? 1.151 -10.369 4.395 1.00 91.44 84 PHE A C 1
ATOM 599 O O . PHE A 1 84 ? 0.511 -9.602 5.108 1.00 91.44 84 PHE A O 1
ATOM 606 N N . GLY A 1 85 ? 0.934 -10.468 3.081 1.00 92.38 85 GLY A N 1
ATOM 607 C CA . GLY A 1 85 ? -0.084 -9.692 2.377 1.00 92.38 85 GLY A CA 1
ATOM 608 C C . GLY A 1 85 ? -1.486 -9.882 2.958 1.00 92.38 85 GLY A C 1
ATOM 609 O O . GLY A 1 85 ? -2.164 -8.912 3.302 1.00 92.38 85 GLY A O 1
ATOM 610 N N . ILE A 1 86 ? -1.911 -11.135 3.157 1.00 90.62 86 ILE A N 1
ATOM 611 C CA . ILE A 1 86 ? -3.214 -11.441 3.768 1.00 90.62 86 ILE A CA 1
ATOM 612 C C . ILE A 1 86 ? -3.285 -10.902 5.202 1.00 90.62 86 ILE A C 1
ATOM 614 O O . ILE A 1 86 ? -4.309 -10.328 5.583 1.00 90.62 86 ILE A O 1
ATOM 618 N N . GLN A 1 87 ? -2.217 -11.047 5.993 1.00 90.81 87 GLN A N 1
ATOM 619 C CA . GLN A 1 87 ? -2.183 -10.540 7.368 1.00 90.81 87 GLN A CA 1
ATOM 620 C C . GLN A 1 87 ? -2.284 -9.008 7.421 1.00 90.81 87 GLN A C 1
ATOM 622 O O . GLN A 1 87 ? -3.113 -8.487 8.168 1.00 90.81 87 GLN A O 1
ATOM 627 N N . ILE A 1 88 ? -1.537 -8.290 6.576 1.00 94.25 88 ILE A N 1
ATOM 628 C CA . ILE A 1 88 ? -1.618 -6.828 6.433 1.00 94.25 88 ILE A CA 1
ATOM 629 C C . ILE A 1 88 ? -3.058 -6.413 6.119 1.00 94.25 88 ILE A C 1
ATOM 631 O O . ILE A 1 88 ? -3.636 -5.591 6.831 1.00 94.25 88 ILE A O 1
ATOM 635 N N . VAL A 1 89 ? -3.669 -7.008 5.088 1.00 94.69 89 VAL A N 1
ATOM 636 C CA . VAL A 1 89 ? -5.045 -6.689 4.676 1.00 94.69 89 VAL A CA 1
ATOM 637 C C . VAL A 1 89 ? -6.031 -6.948 5.813 1.00 94.69 89 VAL A C 1
ATOM 639 O O . VAL A 1 89 ? -6.860 -6.089 6.119 1.00 94.69 89 VAL A O 1
ATOM 642 N N . ALA A 1 90 ? -5.933 -8.102 6.471 1.00 90.62 90 ALA A N 1
ATOM 643 C CA . ALA A 1 90 ? -6.830 -8.473 7.556 1.00 90.62 90 ALA A CA 1
ATOM 644 C C . ALA A 1 90 ? -6.720 -7.512 8.750 1.00 90.62 90 ALA A C 1
ATOM 646 O O . ALA A 1 90 ? -7.741 -7.049 9.268 1.00 90.62 90 ALA A O 1
ATOM 647 N N . TRP A 1 91 ? -5.500 -7.168 9.166 1.00 92.62 91 TRP A N 1
ATOM 648 C CA . TRP A 1 91 ? -5.266 -6.253 10.284 1.00 92.62 91 TRP A CA 1
ATOM 649 C C . TRP A 1 91 ? -5.704 -4.830 9.961 1.00 92.62 91 TRP A C 1
ATOM 651 O O . TRP A 1 91 ? -6.327 -4.186 10.806 1.00 92.62 91 TRP A O 1
ATOM 661 N N . LEU A 1 92 ? -5.469 -4.356 8.735 1.00 94.81 92 LEU A N 1
ATOM 662 C CA . LEU A 1 92 ? -5.946 -3.050 8.290 1.00 94.81 92 LEU A CA 1
ATOM 663 C C . LEU A 1 92 ? -7.480 -2.990 8.250 1.00 94.81 92 LEU A C 1
ATOM 665 O O . LEU A 1 92 ? -8.061 -2.035 8.764 1.00 94.81 92 LEU A O 1
ATOM 669 N N . ILE A 1 93 ? -8.161 -4.007 7.710 1.00 92.94 93 ILE A N 1
ATOM 670 C CA . ILE A 1 93 ? -9.635 -4.061 7.694 1.00 92.94 93 ILE A CA 1
ATOM 671 C C . ILE A 1 93 ? -10.192 -4.067 9.122 1.00 92.94 93 ILE A C 1
ATOM 673 O O . ILE A 1 93 ? -11.153 -3.351 9.426 1.00 92.94 93 ILE A O 1
ATOM 677 N N . LEU A 1 94 ? -9.580 -4.843 10.017 1.00 90.81 94 LEU A N 1
ATOM 678 C CA . LEU A 1 94 ? -10.004 -4.924 11.408 1.00 90.81 94 LEU A CA 1
ATOM 679 C C . LEU A 1 94 ? -9.794 -3.594 12.141 1.00 90.81 94 LEU A C 1
ATOM 681 O O . LEU A 1 94 ? -10.718 -3.099 12.789 1.00 90.81 94 LEU A O 1
ATOM 685 N N . ALA A 1 95 ? -8.623 -2.975 11.978 1.00 92.38 95 ALA A N 1
ATOM 686 C CA . ALA A 1 95 ? -8.324 -1.653 12.519 1.00 92.38 95 ALA A CA 1
ATOM 687 C C . ALA A 1 95 ? -9.321 -0.602 12.015 1.00 92.38 95 ALA A C 1
ATOM 689 O O . ALA A 1 95 ? -9.852 0.181 12.806 1.00 92.38 95 ALA A O 1
ATOM 690 N N . PHE A 1 96 ? -9.647 -0.635 10.719 1.00 91.25 96 PHE A N 1
ATOM 691 C CA . PHE A 1 96 ? -10.625 0.262 10.115 1.00 91.25 96 PHE A CA 1
ATOM 692 C C . PHE A 1 96 ? -12.000 0.104 10.769 1.00 91.25 96 PHE A C 1
ATOM 694 O O . PHE A 1 96 ? -12.623 1.088 11.177 1.00 91.25 96 PHE A O 1
ATOM 701 N N . GLY A 1 97 ? -12.466 -1.140 10.921 1.00 88.75 97 GLY A N 1
ATOM 702 C CA . GLY A 1 97 ? -13.735 -1.454 11.575 1.00 88.75 97 GLY A CA 1
ATOM 703 C C . GLY A 1 97 ? -13.789 -0.973 13.027 1.00 88.75 97 GLY A C 1
ATOM 704 O O . GLY A 1 97 ? -14.792 -0.387 13.443 1.00 88.75 97 GLY A O 1
ATOM 705 N N . ILE A 1 98 ? -12.704 -1.161 13.782 1.00 88.56 98 ILE A N 1
ATOM 706 C CA . ILE A 1 98 ? -12.595 -0.716 15.176 1.00 88.56 98 ILE A CA 1
ATOM 707 C C . ILE A 1 98 ? -12.628 0.814 15.260 1.00 88.56 98 ILE A C 1
ATOM 709 O O . ILE A 1 98 ? -13.436 1.357 16.014 1.00 88.56 98 ILE A O 1
ATOM 713 N N . MET A 1 99 ? -11.840 1.521 14.445 1.00 89.75 99 MET A N 1
ATOM 714 C CA . MET A 1 99 ? -11.820 2.992 14.426 1.00 89.75 99 MET A CA 1
ATOM 715 C C . MET A 1 99 ? -13.176 3.584 14.042 1.00 89.75 99 MET A C 1
ATOM 717 O O . MET A 1 99 ? -13.596 4.586 14.616 1.00 89.75 99 MET A O 1
ATOM 721 N N . ARG A 1 100 ? -13.904 2.957 13.111 1.00 87.25 100 ARG A N 1
ATOM 722 C CA . ARG A 1 100 ? -15.253 3.399 12.720 1.00 87.25 100 ARG A CA 1
ATOM 723 C C . ARG A 1 100 ? -16.284 3.238 13.836 1.00 87.25 100 ARG A C 1
ATOM 725 O O . ARG A 1 100 ? -17.235 4.012 13.876 1.00 87.25 100 ARG A O 1
ATOM 732 N N . ARG A 1 101 ? -16.122 2.237 14.706 1.00 84.12 101 ARG A N 1
ATOM 733 C CA . ARG A 1 101 ? -17.059 1.942 15.805 1.00 84.12 101 ARG A CA 1
ATOM 734 C C . ARG A 1 101 ? -16.727 2.685 17.094 1.00 84.12 101 ARG A C 1
ATOM 736 O O . ARG A 1 10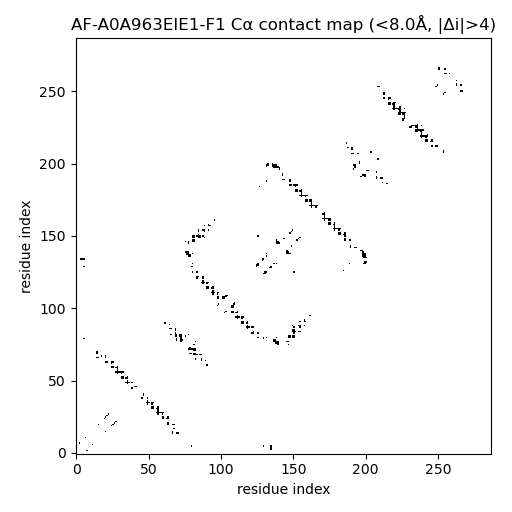1 ? -17.638 3.093 17.805 1.00 84.12 101 ARG A O 1
ATOM 743 N N . HIS A 1 102 ? -15.442 2.823 17.406 1.00 82.25 102 HIS A N 1
ATOM 744 C CA . HIS A 1 102 ? -14.967 3.310 18.703 1.00 82.25 102 HIS A CA 1
ATOM 745 C C . HIS A 1 102 ? -14.247 4.660 18.625 1.00 82.25 102 HIS A C 1
ATOM 747 O O . HIS A 1 102 ? -13.975 5.26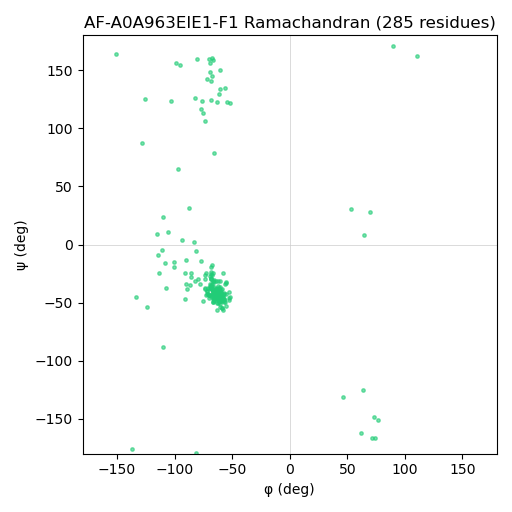2 19.661 1.00 82.25 102 HIS A O 1
ATOM 753 N N . GLY A 1 103 ? -13.958 5.154 17.420 1.00 84.75 103 GLY A N 1
ATOM 754 C CA . GLY A 1 103 ? -13.137 6.340 17.219 1.00 84.75 103 GLY A CA 1
ATOM 755 C C . GLY A 1 103 ? -11.650 6.074 17.467 1.00 84.75 103 GLY A C 1
ATOM 756 O O . GLY A 1 103 ? -11.194 4.934 17.535 1.00 84.75 103 GLY A O 1
ATOM 757 N N . LEU A 1 104 ? -10.884 7.161 17.578 1.00 83.56 104 LEU A N 1
ATOM 758 C CA . LEU A 1 104 ? -9.424 7.136 17.747 1.00 83.56 104 LEU A CA 1
ATOM 759 C C . LEU A 1 104 ? -8.978 7.100 19.218 1.00 83.56 104 LEU A C 1
ATOM 761 O O . LEU A 1 104 ? -7.805 6.860 19.489 1.00 83.56 104 LEU A O 1
ATOM 765 N N . ALA A 1 105 ? -9.886 7.369 20.159 1.00 84.00 105 ALA A N 1
ATOM 766 C CA . ALA A 1 105 ? -9.572 7.511 21.576 1.00 84.00 105 ALA A CA 1
ATOM 767 C C . ALA A 1 105 ? -9.867 6.232 22.376 1.00 84.00 105 ALA A C 1
ATOM 769 O O . ALA A 1 105 ? -10.715 5.413 22.014 1.00 84.00 105 ALA A O 1
ATOM 770 N N . GLY A 1 106 ? -9.187 6.087 23.514 1.00 83.88 106 GLY A N 1
ATOM 771 C CA . GLY A 1 106 ? -9.386 4.972 24.437 1.00 83.88 106 GLY A CA 1
ATO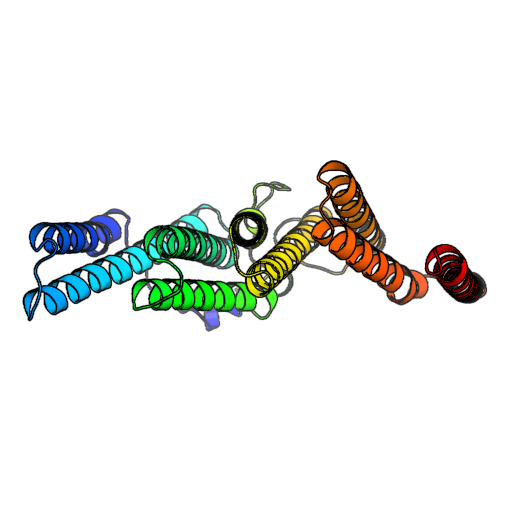M 772 C C . GLY A 1 106 ? -8.855 3.634 23.917 1.00 83.88 106 GLY A C 1
ATOM 773 O O . GLY A 1 106 ? -8.092 3.565 22.956 1.00 83.88 106 GLY A O 1
ATOM 774 N N . LEU A 1 107 ? -9.262 2.549 24.581 1.00 82.75 107 LEU A N 1
ATOM 775 C CA . LEU A 1 107 ? -8.726 1.205 24.333 1.00 82.75 107 LEU A CA 1
ATOM 776 C C . LEU A 1 107 ? -8.966 0.715 22.896 1.00 82.75 107 LEU A C 1
ATOM 778 O O . LEU A 1 107 ? -8.065 0.135 22.305 1.00 82.75 107 LEU A O 1
ATOM 782 N N . GLY A 1 108 ? -10.142 0.982 22.316 1.00 82.31 108 GLY A N 1
ATOM 783 C CA . GLY A 1 108 ? -10.444 0.594 20.932 1.00 82.31 108 GLY A CA 1
ATOM 784 C C . GLY A 1 108 ? -9.527 1.286 19.921 1.00 82.31 108 GLY A C 1
ATOM 785 O O . GLY A 1 108 ? -8.965 0.629 19.050 1.00 82.31 108 GLY A O 1
ATOM 786 N N . GLY A 1 109 ? -9.304 2.594 20.087 1.00 87.50 109 GLY A N 1
ATOM 787 C CA . GLY A 1 109 ? -8.337 3.335 19.278 1.00 87.50 109 GLY A CA 1
ATOM 788 C C . GLY A 1 109 ? -6.914 2.796 19.433 1.00 87.50 109 GLY A C 1
ATOM 789 O O . GLY A 1 109 ? -6.235 2.577 18.435 1.00 87.50 109 GLY A O 1
ATOM 790 N N . GLY A 1 110 ? -6.490 2.503 20.669 1.00 88.06 110 GLY A N 1
ATOM 791 C CA . GLY A 1 110 ? -5.188 1.887 20.947 1.00 88.06 110 GLY A CA 1
ATOM 792 C C . GLY A 1 110 ? -4.994 0.549 20.227 1.00 88.06 110 GLY A C 1
ATOM 793 O O . GLY A 1 110 ? -3.984 0.355 19.560 1.00 88.06 110 GLY A O 1
ATOM 794 N N . VAL A 1 111 ? -5.994 -0.338 20.277 1.00 89.00 111 VAL A N 1
ATOM 795 C CA . VAL A 1 111 ? -5.969 -1.623 19.556 1.00 89.00 111 VAL A CA 1
ATOM 796 C C . VAL A 1 111 ? -5.869 -1.416 18.044 1.00 89.00 111 VAL A C 1
ATOM 798 O O . VAL A 1 111 ? -5.069 -2.082 17.391 1.00 89.00 111 VAL A O 1
ATOM 801 N N . ALA A 1 112 ? -6.641 -0.486 17.476 1.00 91.00 112 ALA A N 1
ATOM 802 C CA . ALA A 1 112 ? -6.570 -0.201 16.047 1.00 91.00 112 ALA A CA 1
ATOM 803 C C . ALA A 1 112 ? -5.186 0.318 15.629 1.00 91.00 112 ALA A C 1
ATOM 805 O O . ALA A 1 112 ? -4.649 -0.123 14.616 1.00 91.00 112 ALA A O 1
ATOM 806 N N . TRP A 1 113 ? -4.577 1.194 16.431 1.00 93.56 113 TRP A N 1
ATOM 807 C CA . TRP A 1 113 ? -3.214 1.668 16.194 1.00 93.56 113 TRP A CA 1
ATOM 808 C C . TRP A 1 113 ? -2.171 0.556 16.289 1.00 93.56 113 TRP A C 1
ATOM 810 O O . TRP A 1 113 ? -1.274 0.511 15.452 1.00 93.56 113 TRP A O 1
ATOM 820 N N . CYS A 1 114 ? -2.303 -0.371 17.242 1.00 93.19 114 CYS A N 1
ATOM 821 C CA . CYS A 1 114 ? -1.437 -1.548 17.312 1.00 93.19 114 CYS A CA 1
ATOM 822 C C . CYS A 1 114 ? -1.552 -2.415 16.052 1.00 93.19 114 CYS A C 1
ATOM 824 O O . CYS A 1 114 ? -0.534 -2.820 15.501 1.00 93.19 114 CYS A O 1
ATOM 826 N N . LEU A 1 115 ? -2.771 -2.661 15.562 1.00 92.44 115 LEU A N 1
ATOM 827 C CA . LEU A 1 115 ? -3.000 -3.416 14.325 1.00 92.44 115 LEU A CA 1
ATOM 828 C C . LEU A 1 115 ? -2.401 -2.713 13.098 1.00 92.44 115 LEU A C 1
ATOM 830 O O . LEU A 1 115 ? -1.783 -3.367 12.263 1.00 92.44 115 LEU A O 1
ATOM 834 N N . ILE A 1 116 ? -2.532 -1.385 13.008 1.00 95.44 116 ILE A N 1
ATOM 835 C CA . ILE A 1 116 ? -1.902 -0.583 11.947 1.00 95.44 116 ILE A CA 1
ATOM 836 C C . ILE A 1 116 ? -0.375 -0.660 12.039 1.00 95.44 116 ILE A C 1
ATOM 838 O O . ILE A 1 116 ? 0.285 -0.807 11.015 1.00 95.44 116 ILE A O 1
ATOM 842 N N . ALA A 1 117 ? 0.195 -0.585 13.243 1.00 95.75 117 ALA A N 1
ATOM 843 C CA . ALA A 1 117 ? 1.638 -0.681 13.446 1.00 95.75 117 ALA A CA 1
ATOM 844 C C . ALA A 1 117 ? 2.179 -2.066 13.061 1.00 95.75 117 ALA A C 1
ATOM 846 O O . ALA A 1 117 ? 3.198 -2.155 12.382 1.00 95.75 117 ALA A O 1
ATOM 847 N N . LEU A 1 118 ? 1.471 -3.138 13.430 1.00 93.25 118 LEU A N 1
ATOM 848 C CA . LEU A 1 118 ? 1.796 -4.504 13.016 1.00 93.25 118 LEU A CA 1
ATOM 849 C C . LEU A 1 118 ? 1.735 -4.653 11.489 1.00 93.25 118 LEU A C 1
ATOM 851 O O . LEU A 1 118 ? 2.674 -5.171 10.886 1.00 93.25 118 LEU A O 1
ATOM 855 N N . ALA A 1 119 ? 0.680 -4.128 10.856 1.00 95.12 119 ALA A N 1
ATOM 856 C CA . ALA A 1 119 ? 0.543 -4.130 9.401 1.00 95.12 119 ALA A CA 1
ATOM 857 C C . ALA A 1 119 ? 1.687 -3.355 8.726 1.00 95.12 119 ALA A C 1
ATOM 859 O O . ALA A 1 119 ? 2.281 -3.840 7.769 1.00 95.12 119 ALA A O 1
ATOM 860 N N . GLY A 1 120 ? 2.057 -2.190 9.267 1.00 95.38 120 GLY A N 1
ATOM 861 C CA . GLY A 1 120 ? 3.197 -1.404 8.796 1.00 95.38 120 GLY A CA 1
ATOM 862 C C . GLY A 1 120 ? 4.538 -2.126 8.958 1.00 95.38 120 GLY A C 1
ATOM 863 O O . GLY A 1 120 ? 5.384 -2.045 8.072 1.00 95.38 120 GLY A O 1
ATOM 864 N N . GLY A 1 121 ? 4.726 -2.877 10.046 1.00 94.81 121 GLY A N 1
ATOM 865 C CA . GLY A 1 121 ? 5.914 -3.710 10.247 1.00 94.81 121 GLY A CA 1
ATOM 866 C C . GLY A 1 121 ? 6.039 -4.812 9.194 1.00 94.81 121 GLY A C 1
ATOM 867 O O . GLY A 1 121 ? 7.123 -5.041 8.663 1.00 94.81 121 GLY A O 1
ATOM 868 N N . PHE A 1 122 ? 4.925 -5.451 8.838 1.00 93.44 122 PHE A N 1
ATOM 869 C CA . PHE A 1 122 ? 4.897 -6.491 7.807 1.00 93.44 122 PHE A CA 1
ATOM 870 C C . PHE A 1 122 ? 5.080 -5.910 6.403 1.00 93.44 122 PHE A C 1
ATOM 872 O O . PHE A 1 122 ? 5.837 -6.465 5.611 1.00 93.44 122 PHE A O 1
ATOM 879 N N . ALA A 1 123 ? 4.470 -4.759 6.118 1.00 95.44 123 ALA A N 1
ATOM 880 C CA . ALA A 1 123 ? 4.709 -4.015 4.885 1.00 95.44 123 ALA A CA 1
ATOM 881 C C . ALA A 1 123 ? 6.193 -3.639 4.738 1.00 95.44 123 ALA A C 1
ATOM 883 O O . ALA A 1 123 ? 6.793 -3.851 3.687 1.00 95.44 123 ALA A O 1
ATOM 884 N N . MET A 1 124 ? 6.826 -3.171 5.819 1.00 94.19 124 MET A N 1
ATOM 885 C CA . MET A 1 124 ? 8.262 -2.884 5.837 1.00 94.19 124 MET A CA 1
ATOM 886 C C . MET A 1 124 ? 9.100 -4.145 5.590 1.00 94.19 124 MET A C 1
ATOM 888 O O . MET A 1 124 ? 10.078 -4.095 4.844 1.00 94.19 124 MET A O 1
ATOM 892 N N . ALA A 1 125 ? 8.707 -5.285 6.167 1.00 92.12 125 ALA A N 1
ATOM 893 C CA . ALA A 1 125 ? 9.362 -6.561 5.906 1.00 92.12 125 ALA A CA 1
ATOM 894 C C . ALA A 1 125 ? 9.276 -6.941 4.416 1.00 92.12 125 ALA A C 1
ATOM 896 O O . ALA A 1 125 ? 10.296 -7.279 3.823 1.00 92.12 125 ALA A O 1
ATOM 897 N N . LEU A 1 126 ? 8.102 -6.806 3.789 1.00 92.12 126 LEU A N 1
ATOM 898 C CA . LEU A 1 126 ? 7.901 -7.059 2.355 1.00 92.12 126 LEU A CA 1
ATOM 899 C C . LEU A 1 126 ? 8.589 -6.037 1.438 1.00 92.12 126 LEU A C 1
ATOM 901 O O . LEU A 1 126 ? 8.885 -6.350 0.287 1.00 92.12 126 LEU A O 1
ATOM 905 N N . ALA A 1 127 ? 8.827 -4.813 1.908 1.00 90.50 127 ALA A N 1
ATOM 906 C CA . ALA A 1 127 ? 9.515 -3.781 1.137 1.00 90.50 127 ALA A CA 1
ATOM 907 C C . ALA A 1 127 ? 11.045 -3.924 1.194 1.00 90.50 127 ALA A C 1
ATOM 909 O O . ALA A 1 127 ? 11.727 -3.574 0.232 1.00 90.50 127 ALA A O 1
ATOM 910 N N . LEU A 1 128 ? 11.583 -4.427 2.310 1.00 90.00 128 LEU A N 1
ATOM 911 C CA . LEU A 1 128 ? 13.020 -4.476 2.574 1.00 90.00 128 LEU A CA 1
ATOM 912 C C . LEU A 1 128 ? 13.568 -5.918 2.546 1.00 90.00 128 LEU A C 1
ATOM 914 O O . LEU A 1 128 ? 14.002 -6.335 1.472 1.00 90.00 128 LEU A O 1
ATOM 918 N N . PRO A 1 129 ? 13.585 -6.704 3.644 1.00 90.06 129 PRO A N 1
ATOM 919 C CA . PRO A 1 129 ? 14.256 -8.006 3.659 1.00 90.06 129 PRO A CA 1
ATOM 920 C C . PRO A 1 129 ? 13.527 -9.107 2.879 1.00 90.06 129 PRO A C 1
ATOM 922 O O . PRO A 1 129 ? 14.174 -10.044 2.424 1.00 90.06 129 PRO A O 1
ATOM 925 N N . LEU A 1 130 ? 12.204 -9.012 2.723 1.00 89.31 130 LEU A N 1
ATOM 926 C CA . LEU A 1 130 ? 11.360 -10.036 2.096 1.00 89.31 130 LEU A CA 1
ATOM 927 C C . LEU A 1 130 ? 10.813 -9.595 0.734 1.00 89.31 130 LEU A C 1
ATOM 929 O O . LEU A 1 130 ? 9.777 -10.085 0.286 1.00 89.31 130 LEU A O 1
ATOM 933 N N . ASN A 1 131 ? 11.485 -8.651 0.073 1.00 91.25 131 ASN A N 1
ATOM 934 C CA . ASN A 1 131 ? 11.033 -8.206 -1.236 1.00 91.25 131 ASN A CA 1
ATOM 935 C C . ASN A 1 131 ? 11.234 -9.304 -2.308 1.00 91.25 131 ASN A C 1
ATOM 937 O O . ASN A 1 131 ? 12.203 -10.069 -2.225 1.00 91.25 131 ASN A O 1
ATOM 941 N N . PRO A 1 132 ? 10.364 -9.360 -3.337 1.00 91.94 132 PRO A N 1
ATOM 942 C CA . PRO A 1 132 ? 10.364 -10.424 -4.341 1.00 91.94 132 PRO A CA 1
ATOM 943 C C . PRO A 1 132 ? 11.703 -10.623 -5.062 1.00 91.94 132 PRO A C 1
ATOM 945 O O . PRO A 1 132 ? 12.043 -11.745 -5.431 1.00 91.94 132 PRO A O 1
ATOM 948 N N . GLY A 1 133 ? 12.477 -9.550 -5.257 1.00 89.38 133 GLY A N 1
ATOM 949 C CA . GLY A 1 133 ? 13.778 -9.615 -5.926 1.00 89.38 133 GLY A CA 1
ATOM 950 C C . GLY A 1 133 ? 14.880 -10.260 -5.080 1.00 89.38 133 GLY A C 1
ATOM 951 O O . GLY A 1 133 ? 15.840 -10.792 -5.641 1.00 89.38 133 GLY A O 1
ATOM 952 N N . LEU A 1 134 ? 14.747 -10.239 -3.747 1.00 89.81 134 LEU A N 1
ATOM 953 C CA . LEU A 1 134 ? 15.690 -10.874 -2.823 1.00 89.81 134 LEU A CA 1
ATOM 954 C C . LEU A 1 134 ? 15.300 -12.312 -2.489 1.00 89.81 134 LEU A C 1
ATOM 956 O O . LEU A 1 134 ? 16.155 -13.196 -2.536 1.00 89.81 134 LEU A O 1
ATOM 960 N N . THR A 1 135 ? 14.029 -12.555 -2.158 1.00 87.38 135 THR A N 1
ATOM 961 C CA . THR A 1 135 ? 13.571 -13.882 -1.711 1.00 87.38 135 THR A CA 1
ATOM 962 C C . THR A 1 135 ? 13.499 -14.883 -2.852 1.00 87.38 135 THR A C 1
ATOM 964 O O . THR A 1 135 ? 13.714 -16.072 -2.629 1.00 87.38 135 THR A O 1
ATOM 967 N N . ARG A 1 136 ? 13.240 -14.408 -4.081 1.00 86.56 136 ARG A N 1
ATOM 968 C CA . ARG A 1 136 ? 13.038 -15.245 -5.275 1.00 86.56 136 ARG A CA 1
ATOM 969 C C . ARG A 1 136 ? 11.965 -16.311 -5.060 1.00 86.56 136 ARG A C 1
ATOM 971 O O . ARG A 1 136 ? 12.020 -17.392 -5.646 1.00 86.56 136 ARG A O 1
ATOM 978 N N . GLU A 1 137 ? 10.988 -15.997 -4.218 1.00 88.00 137 GLU A N 1
ATOM 979 C CA . GLU A 1 137 ? 9.807 -16.825 -4.057 1.00 88.00 137 GLU A CA 1
ATOM 980 C C . GLU A 1 137 ? 8.971 -16.791 -5.342 1.00 88.00 137 GLU A C 1
ATOM 982 O O . GLU A 1 137 ? 8.920 -15.764 -6.035 1.00 88.00 137 GLU A O 1
ATOM 987 N N . PRO A 1 138 ? 8.317 -17.909 -5.696 1.00 90.50 138 PRO A N 1
ATOM 988 C CA . PRO A 1 138 ? 7.367 -17.896 -6.786 1.00 90.50 138 PRO A CA 1
ATOM 989 C C . PRO A 1 138 ? 6.244 -16.913 -6.457 1.00 90.50 138 PRO A C 1
ATOM 991 O O . PRO A 1 138 ? 5.702 -16.900 -5.358 1.00 90.50 138 PRO A O 1
ATOM 994 N N . VAL A 1 139 ? 5.891 -16.070 -7.423 1.00 91.56 139 VAL A N 1
ATOM 995 C CA . VAL A 1 139 ? 4.765 -15.138 -7.283 1.00 91.56 139 VAL A CA 1
ATOM 996 C C . VAL A 1 139 ? 3.522 -15.654 -8.002 1.00 91.56 139 VAL A C 1
ATOM 998 O O . VAL A 1 139 ? 2.414 -15.241 -7.679 1.00 91.56 139 VAL A O 1
ATOM 1001 N N . GLY A 1 140 ? 3.685 -16.585 -8.946 1.00 90.00 140 GLY A N 1
ATOM 1002 C CA . GLY A 1 140 ? 2.623 -17.149 -9.780 1.00 90.00 140 GLY A CA 1
ATOM 1003 C C . GLY A 1 140 ? 2.727 -16.708 -11.243 1.00 90.00 140 GLY A C 1
ATOM 1004 O O . GLY A 1 140 ? 3.418 -15.753 -11.576 1.00 90.00 140 GLY A O 1
ATOM 1005 N N . VAL A 1 141 ? 2.052 -17.423 -12.149 1.00 87.38 141 VAL A N 1
ATOM 1006 C CA . VAL A 1 141 ? 2.190 -17.218 -13.611 1.00 87.38 141 VAL A CA 1
ATOM 1007 C C . VAL A 1 141 ? 1.270 -16.111 -14.144 1.00 87.38 141 VAL A C 1
ATOM 1009 O O . VAL A 1 141 ? 1.544 -15.500 -15.172 1.00 87.38 141 VAL A O 1
ATOM 1012 N N . ARG A 1 142 ? 0.161 -15.830 -13.453 1.00 90.19 142 ARG A N 1
ATOM 1013 C CA . ARG A 1 142 ? -0.807 -14.814 -13.891 1.00 90.19 142 ARG A CA 1
ATOM 1014 C C . ARG A 1 142 ? -0.223 -13.404 -13.694 1.00 90.19 142 ARG A C 1
ATOM 1016 O O . ARG A 1 142 ? 0.422 -13.173 -12.678 1.00 90.19 142 ARG A O 1
ATOM 1023 N N . PRO A 1 143 ? -0.477 -12.445 -14.599 1.00 84.75 143 PRO A N 1
ATOM 1024 C CA . PRO A 1 143 ? 0.179 -11.135 -14.555 1.00 84.75 143 PRO A CA 1
ATOM 1025 C C . PRO A 1 143 ? -0.274 -10.250 -13.382 1.00 84.75 143 PRO A C 1
ATOM 1027 O O . PRO A 1 143 ? 0.555 -9.644 -12.717 1.00 84.75 143 PRO A O 1
ATOM 1030 N N . LEU A 1 144 ? -1.583 -10.186 -13.101 1.00 88.06 144 LEU A N 1
ATOM 1031 C CA . LEU A 1 144 ? -2.135 -9.346 -12.019 1.00 88.06 144 LEU A CA 1
ATOM 1032 C C . LEU A 1 144 ? -2.762 -10.153 -10.876 1.00 88.06 144 LEU A C 1
ATOM 1034 O O . LEU A 1 144 ? -2.862 -9.667 -9.756 1.00 88.06 144 LEU A O 1
ATOM 1038 N N . LEU A 1 145 ? -3.205 -11.383 -11.148 1.00 90.75 145 LEU A N 1
ATOM 1039 C CA . LEU A 1 145 ? -3.827 -12.269 -10.158 1.00 90.75 145 LEU A CA 1
ATOM 1040 C C . LEU A 1 145 ? -2.790 -13.248 -9.603 1.00 90.75 145 LEU A C 1
ATOM 1042 O O . LEU A 1 145 ? -2.863 -14.451 -9.853 1.00 90.75 145 LEU A O 1
ATOM 1046 N N . ASN A 1 146 ? -1.800 -12.701 -8.907 1.00 92.31 146 ASN A N 1
ATOM 1047 C CA . ASN A 1 146 ? -0.642 -13.411 -8.370 1.00 92.31 146 ASN A CA 1
ATOM 1048 C C . ASN A 1 146 ? -0.343 -12.945 -6.932 1.00 92.31 146 ASN A C 1
ATOM 1050 O O . ASN A 1 146 ? -1.094 -12.142 -6.377 1.00 92.31 146 ASN A O 1
ATOM 1054 N N . ALA A 1 147 ? 0.736 -13.436 -6.321 1.00 93.25 147 ALA A N 1
ATOM 1055 C CA . ALA A 1 147 ? 1.126 -13.121 -4.944 1.00 93.25 147 ALA A CA 1
ATOM 1056 C C . ALA A 1 147 ? 1.341 -11.620 -4.675 1.00 93.25 147 ALA A C 1
ATOM 1058 O O . ALA A 1 147 ? 1.181 -11.176 -3.539 1.00 93.25 147 ALA A O 1
ATOM 1059 N N . LEU A 1 148 ? 1.647 -10.819 -5.702 1.00 95.19 148 LEU A N 1
ATOM 1060 C CA . LEU A 1 148 ? 1.842 -9.372 -5.563 1.00 95.19 148 LEU A CA 1
ATOM 1061 C C . LEU A 1 148 ? 0.532 -8.640 -5.242 1.00 95.19 148 LEU A C 1
ATOM 1063 O O . LEU A 1 148 ? 0.550 -7.581 -4.614 1.00 95.19 148 LEU A O 1
ATOM 1067 N N . LEU A 1 149 ? -0.610 -9.195 -5.661 1.00 94.31 149 LEU A N 1
ATOM 1068 C CA . LEU A 1 149 ? -1.924 -8.605 -5.426 1.00 94.31 149 LEU A CA 1
ATOM 1069 C C . LEU A 1 149 ? -2.264 -8.528 -3.924 1.00 94.31 149 LEU A C 1
ATOM 1071 O O . LEU A 1 149 ? -2.519 -7.420 -3.447 1.00 94.31 149 LEU A O 1
ATOM 1075 N N . PRO A 1 150 ? -2.259 -9.633 -3.149 1.00 93.50 150 PRO A N 1
ATOM 1076 C CA . PRO A 1 150 ? -2.459 -9.549 -1.708 1.00 93.50 150 PRO A CA 1
ATOM 1077 C C . PRO A 1 150 ? -1.289 -8.877 -0.982 1.00 93.50 150 PRO A C 1
ATOM 1079 O O . PRO A 1 150 ? -1.534 -8.254 0.044 1.00 93.50 150 PRO A O 1
ATOM 1082 N N . ALA A 1 151 ? -0.057 -8.969 -1.498 1.00 94.69 151 ALA A N 1
ATOM 1083 C CA . ALA A 1 151 ? 1.124 -8.386 -0.858 1.00 94.69 151 ALA A CA 1
ATOM 1084 C C . ALA A 1 151 ? 1.152 -6.849 -0.886 1.00 94.69 151 ALA A C 1
ATOM 1086 O O . ALA A 1 151 ? 1.569 -6.251 0.098 1.00 94.69 151 ALA A O 1
ATOM 1087 N N . TYR A 1 152 ? 0.697 -6.222 -1.980 1.00 96.88 152 TYR A N 1
ATOM 1088 C CA . TYR A 1 152 ? 0.858 -4.775 -2.196 1.00 96.88 152 TYR A CA 1
ATOM 1089 C C . TYR A 1 152 ? -0.434 -4.077 -2.661 1.00 96.88 152 TYR A C 1
ATOM 1091 O O . TYR A 1 152 ? -0.831 -3.046 -2.113 1.00 96.88 152 TYR A O 1
ATOM 1099 N N . ALA A 1 153 ? -1.167 -4.645 -3.629 1.00 97.50 153 ALA A N 1
ATOM 1100 C CA . ALA A 1 153 ? -2.340 -3.976 -4.210 1.00 97.50 153 ALA A CA 1
ATOM 1101 C C . ALA A 1 153 ? -3.536 -3.886 -3.247 1.00 97.50 153 ALA A C 1
ATOM 1103 O O . ALA A 1 153 ? -4.168 -2.834 -3.122 1.00 97.50 153 ALA A O 1
ATOM 1104 N N . LEU A 1 154 ? -3.868 -4.985 -2.563 1.00 96.94 154 LEU A N 1
ATOM 1105 C CA . LEU A 1 154 ? -4.960 -4.997 -1.588 1.00 96.94 154 LEU A CA 1
ATOM 1106 C C . LEU A 1 154 ? -4.658 -4.096 -0.376 1.00 96.94 154 LEU A C 1
ATOM 1108 O O . LEU A 1 154 ? -5.543 -3.318 -0.008 1.00 96.94 154 LEU A O 1
ATOM 1112 N N . PRO A 1 155 ? -3.440 -4.104 0.209 1.00 97.88 155 PRO A N 1
ATOM 1113 C CA . PRO A 1 155 ? -3.040 -3.107 1.200 1.00 97.88 155 PRO A CA 1
ATOM 1114 C C . PRO A 1 155 ? -3.230 -1.667 0.714 1.00 97.88 155 PRO A C 1
ATOM 1116 O O . PRO A 1 155 ? -3.863 -0.875 1.415 1.00 97.88 155 PRO A O 1
ATOM 1119 N N . ALA A 1 156 ? -2.783 -1.340 -0.506 1.00 98.19 156 ALA A N 1
ATOM 1120 C CA . ALA A 1 156 ? -2.965 -0.011 -1.092 1.00 98.19 156 ALA A CA 1
ATOM 1121 C C . ALA A 1 156 ? -4.444 0.405 -1.156 1.00 98.19 156 ALA A C 1
ATOM 1123 O O . ALA A 1 156 ? -4.796 1.541 -0.819 1.00 98.19 156 ALA A O 1
ATOM 1124 N N . LEU A 1 157 ? -5.333 -0.521 -1.533 1.00 97.88 157 LEU A N 1
ATOM 1125 C CA . LEU A 1 157 ? -6.772 -0.270 -1.591 1.00 97.88 157 LEU A CA 1
ATOM 1126 C C . LEU A 1 157 ? -7.354 0.012 -0.200 1.00 97.88 157 LEU A C 1
ATOM 1128 O O . LEU A 1 157 ? -8.087 0.987 -0.021 1.00 97.88 157 LEU A O 1
ATOM 1132 N N . VAL A 1 158 ? -7.011 -0.805 0.799 1.00 97.62 158 VAL A N 1
ATOM 1133 C CA . VAL A 1 158 ? -7.504 -0.610 2.171 1.00 97.62 158 VAL A CA 1
ATOM 1134 C C . VAL A 1 158 ? -6.974 0.705 2.751 1.00 97.62 158 VAL A C 1
ATOM 1136 O O . VAL A 1 158 ? -7.751 1.478 3.312 1.00 97.62 158 VAL A O 1
ATOM 1139 N N . LEU A 1 159 ? -5.693 1.028 2.554 1.00 98.12 159 LEU A N 1
ATOM 1140 C CA . LEU A 1 159 ? -5.098 2.305 2.970 1.00 98.12 159 LEU A CA 1
ATOM 1141 C C . LEU A 1 159 ? -5.738 3.506 2.258 1.00 98.12 159 LEU A C 1
ATOM 1143 O O . LEU A 1 159 ? -5.958 4.549 2.876 1.00 98.12 159 LEU A O 1
ATOM 1147 N N . THR A 1 160 ? -6.124 3.357 0.989 1.00 96.75 160 THR A N 1
ATOM 1148 C CA . THR A 1 160 ? -6.909 4.380 0.281 1.00 96.75 160 THR A CA 1
ATOM 1149 C C . THR A 1 160 ? -8.255 4.605 0.971 1.00 96.75 160 THR A C 1
ATOM 1151 O O . THR A 1 160 ? -8.648 5.749 1.200 1.00 96.75 160 THR A O 1
ATOM 1154 N N . LEU A 1 161 ? -8.948 3.540 1.390 1.00 95.06 161 LEU A N 1
ATOM 1155 C CA . LEU A 1 161 ? -10.193 3.671 2.157 1.00 95.06 161 LEU A CA 1
ATOM 1156 C C . LEU A 1 161 ? -9.969 4.377 3.502 1.00 95.06 161 LEU A C 1
ATOM 1158 O O . LEU A 1 161 ? -10.787 5.214 3.891 1.00 95.06 161 LEU A O 1
ATOM 1162 N N . PHE A 1 162 ? -8.858 4.099 4.192 1.00 94.62 162 PHE A N 1
ATOM 1163 C CA . PHE A 1 162 ? -8.460 4.851 5.383 1.00 94.62 162 PHE A CA 1
ATOM 1164 C C . PHE A 1 162 ? -8.281 6.338 5.082 1.00 94.62 162 PHE A C 1
ATOM 1166 O O . PHE A 1 162 ? -8.834 7.172 5.801 1.00 94.62 162 PHE A O 1
ATOM 1173 N N . ALA A 1 163 ? -7.553 6.677 4.019 1.00 95.25 163 ALA A N 1
ATOM 1174 C CA . ALA A 1 163 ? -7.301 8.056 3.621 1.00 95.25 163 ALA A CA 1
ATOM 1175 C C . ALA A 1 163 ? -8.607 8.812 3.331 1.00 95.25 163 ALA A C 1
ATOM 1177 O O . ALA A 1 163 ? -8.821 9.901 3.858 1.00 95.25 163 ALA A O 1
ATOM 1178 N N . LEU A 1 164 ? -9.518 8.195 2.571 1.00 92.94 164 LEU A N 1
ATOM 1179 C CA . LEU A 1 164 ? -10.804 8.782 2.180 1.00 92.94 164 LEU A CA 1
ATOM 1180 C C . LEU A 1 164 ? -11.786 8.963 3.345 1.00 92.94 164 LEU A C 1
ATOM 1182 O O . LEU A 1 164 ? -12.723 9.752 3.247 1.00 92.94 164 LEU A O 1
ATOM 1186 N N . ARG A 1 165 ? -11.633 8.195 4.428 1.00 91.81 165 ARG A N 1
ATOM 1187 C CA . ARG A 1 165 ? -12.583 8.175 5.556 1.00 91.81 165 ARG A CA 1
ATOM 1188 C C . ARG A 1 165 ? -12.012 8.774 6.838 1.00 91.81 165 ARG A C 1
ATOM 1190 O O . ARG A 1 165 ? -12.747 8.894 7.821 1.00 91.81 165 ARG A O 1
ATOM 1197 N N . SER A 1 166 ? -10.735 9.141 6.836 1.00 89.19 166 SER A N 1
ATOM 1198 C CA . SER A 1 166 ? -10.075 9.811 7.952 1.00 89.19 166 SER A CA 1
ATOM 1199 C C . SER A 1 166 ? -10.486 11.278 8.005 1.00 89.19 166 SER A C 1
ATOM 1201 O O . SER A 1 166 ? -10.282 12.019 7.052 1.00 89.19 166 SER A O 1
ATOM 1203 N N . GLN A 1 167 ? -11.034 11.699 9.146 1.00 85.94 167 GLN A N 1
ATOM 1204 C CA . GLN A 1 167 ? -11.380 13.102 9.400 1.00 85.94 167 GLN A CA 1
ATOM 1205 C C . GLN A 1 167 ? -10.139 13.980 9.640 1.00 85.94 167 GLN A C 1
ATOM 1207 O O . GLN A 1 167 ? -10.068 15.070 9.072 1.00 85.94 167 GLN A O 1
ATOM 1212 N N . PRO A 1 168 ? -9.125 13.552 10.428 1.00 88.94 168 PRO A N 1
ATOM 1213 C CA . PRO A 1 168 ? -7.948 14.383 10.635 1.00 88.94 168 PRO A CA 1
ATOM 1214 C C . PRO A 1 168 ? -7.137 14.496 9.333 1.00 88.94 168 PRO A C 1
ATOM 1216 O O . PRO A 1 168 ? -6.686 13.472 8.808 1.00 88.94 168 PRO A O 1
ATOM 1219 N N . PRO A 1 169 ? -6.861 15.711 8.826 1.00 89.12 169 PRO A N 1
ATOM 1220 C CA . PRO A 1 169 ? -6.194 15.887 7.536 1.00 89.12 169 PRO A CA 1
ATOM 1221 C C . PRO A 1 169 ? -4.740 15.399 7.548 1.00 89.12 169 PRO A C 1
ATOM 1223 O O . PRO A 1 169 ? -4.194 15.040 6.507 1.00 89.12 169 PRO A O 1
ATOM 1226 N N . GLY A 1 170 ? -4.076 15.384 8.709 1.00 92.69 170 GLY A N 1
ATOM 1227 C CA . GLY A 1 170 ? -2.756 14.757 8.857 1.00 92.69 170 GLY A CA 1
ATOM 1228 C C . GLY A 1 170 ? -2.813 13.243 8.648 1.00 92.69 170 GLY A C 1
ATOM 1229 O O . GLY A 1 170 ? -2.007 12.691 7.905 1.00 92.69 170 GLY A O 1
ATOM 1230 N N . LEU A 1 171 ? -3.823 12.595 9.227 1.00 92.00 171 LEU A N 1
ATOM 1231 C CA . LEU A 1 171 ? -4.003 11.150 9.146 1.00 92.00 171 LEU A CA 1
ATOM 1232 C C . LEU A 1 171 ? -4.419 10.701 7.742 1.00 92.00 171 LEU A C 1
ATOM 1234 O O . LEU A 1 171 ? -3.856 9.750 7.206 1.00 92.00 171 LEU A O 1
ATOM 1238 N N . ALA A 1 172 ? -5.341 11.437 7.114 1.00 93.62 172 ALA A N 1
ATOM 1239 C CA . ALA A 1 172 ? -5.733 11.201 5.727 1.00 93.62 172 ALA A CA 1
ATOM 1240 C C . ALA A 1 172 ? -4.526 11.267 4.774 1.00 93.62 172 ALA A C 1
ATOM 1242 O O . ALA A 1 172 ? -4.371 10.409 3.908 1.00 93.62 172 ALA A O 1
ATOM 1243 N N . ARG A 1 173 ? -3.632 12.248 4.970 1.00 94.69 173 ARG A N 1
ATOM 1244 C CA . ARG A 1 173 ? -2.387 12.373 4.197 1.00 94.69 173 ARG A CA 1
ATOM 1245 C C . ARG A 1 173 ? -1.417 11.222 4.452 1.00 94.69 173 ARG A C 1
ATOM 1247 O O . ARG A 1 173 ? -0.856 10.713 3.491 1.00 94.69 173 ARG A O 1
ATOM 1254 N N . ALA A 1 174 ? -1.237 10.807 5.706 1.00 95.69 174 ALA A N 1
ATOM 1255 C CA . ALA A 1 174 ? -0.344 9.703 6.053 1.00 95.69 174 ALA A CA 1
ATOM 1256 C C . ALA A 1 174 ? -0.791 8.386 5.398 1.00 95.69 174 ALA A C 1
ATOM 1258 O O . ALA A 1 174 ? 0.003 7.736 4.723 1.00 95.69 174 ALA A O 1
ATOM 1259 N N . PHE A 1 175 ? -2.076 8.037 5.511 1.00 97.00 175 PHE A N 1
ATOM 1260 C CA . PHE A 1 175 ? -2.612 6.844 4.852 1.00 97.00 175 PHE A CA 1
ATOM 1261 C C . PHE A 1 175 ? -2.632 6.963 3.329 1.00 97.00 175 PHE A C 1
ATOM 1263 O O . PHE A 1 175 ? -2.364 5.981 2.648 1.00 97.00 175 PHE A O 1
ATOM 1270 N N . GLY A 1 176 ? -2.899 8.154 2.785 1.00 97.19 176 GLY A N 1
ATOM 1271 C CA . GLY A 1 176 ? -2.836 8.391 1.343 1.00 97.19 176 GLY A CA 1
ATOM 1272 C C . GLY A 1 176 ? -1.423 8.216 0.782 1.00 97.19 176 GLY A C 1
ATOM 1273 O O . GLY A 1 176 ? -1.257 7.634 -0.285 1.00 97.19 176 GLY A O 1
ATOM 1274 N N . LEU A 1 177 ? -0.401 8.663 1.518 1.00 97.12 177 LEU A N 1
ATOM 1275 C CA . LEU A 1 177 ? 0.997 8.442 1.156 1.00 97.12 177 LEU A CA 1
ATOM 1276 C C . LEU A 1 177 ? 1.364 6.956 1.234 1.00 97.12 177 LEU A C 1
ATOM 1278 O O . LEU A 1 177 ? 1.950 6.436 0.292 1.00 97.12 177 LEU A O 1
ATOM 1282 N N . ALA A 1 178 ? 0.980 6.268 2.314 1.00 97.75 178 ALA A N 1
ATOM 1283 C CA . ALA A 1 178 ? 1.207 4.830 2.448 1.00 97.75 178 ALA A CA 1
ATOM 1284 C C . ALA A 1 178 ? 0.528 4.042 1.312 1.00 97.75 178 ALA A C 1
ATOM 1286 O O . ALA A 1 178 ? 1.157 3.187 0.699 1.00 97.75 178 ALA A O 1
ATOM 1287 N N . ALA A 1 179 ? -0.714 4.390 0.960 1.00 98.06 179 ALA A N 1
ATOM 1288 C CA . ALA A 1 179 ? -1.424 3.796 -0.170 1.00 98.06 179 ALA A CA 1
ATOM 1289 C C . ALA A 1 179 ? -0.694 4.011 -1.505 1.00 98.06 179 ALA A C 1
ATOM 1291 O O . ALA A 1 179 ? -0.617 3.093 -2.316 1.00 98.06 179 ALA A O 1
ATOM 1292 N N . LEU A 1 180 ? -0.146 5.211 -1.730 1.00 97.88 180 LEU A N 1
ATOM 1293 C CA . LEU A 1 180 ? 0.612 5.523 -2.941 1.00 97.88 180 LEU A CA 1
ATOM 1294 C C . LEU A 1 180 ? 1.920 4.723 -3.020 1.00 97.88 180 LEU A C 1
ATOM 1296 O O . LEU A 1 180 ? 2.277 4.260 -4.100 1.00 97.88 180 LEU A O 1
ATOM 1300 N N . ILE A 1 181 ? 2.609 4.542 -1.890 1.00 97.56 181 ILE A N 1
ATOM 1301 C CA . ILE A 1 181 ? 3.826 3.724 -1.806 1.00 97.56 181 ILE A CA 1
ATOM 1302 C C . ILE A 1 181 ? 3.501 2.264 -2.136 1.00 97.56 181 ILE A C 1
ATOM 1304 O O . ILE A 1 181 ? 4.139 1.697 -3.017 1.00 97.56 181 ILE A O 1
ATOM 1308 N N . GLU A 1 182 ? 2.480 1.682 -1.503 1.00 97.94 182 GLU A N 1
ATOM 1309 C CA . GLU A 1 182 ? 2.055 0.298 -1.758 1.00 97.94 182 GLU A CA 1
ATOM 1310 C C . GLU A 1 182 ? 1.612 0.085 -3.214 1.00 97.94 182 GLU A C 1
ATOM 1312 O O . GLU A 1 182 ? 2.020 -0.876 -3.866 1.00 97.94 182 GLU A O 1
ATOM 1317 N N . ALA A 1 183 ? 0.840 1.020 -3.779 1.00 98.12 183 ALA A N 1
ATOM 1318 C CA . ALA A 1 183 ? 0.452 0.975 -5.189 1.00 98.12 183 ALA A CA 1
ATOM 1319 C C . ALA A 1 183 ? 1.669 1.083 -6.127 1.00 98.12 183 ALA A C 1
ATOM 1321 O O . ALA A 1 183 ? 1.727 0.401 -7.151 1.00 98.12 183 ALA A O 1
ATOM 1322 N N . GLY A 1 184 ? 2.652 1.916 -5.770 1.00 97.44 184 GLY A N 1
ATOM 1323 C CA . GLY A 1 184 ? 3.912 2.051 -6.496 1.00 97.44 184 GLY A CA 1
ATOM 1324 C C . GLY A 1 184 ? 4.757 0.778 -6.450 1.00 97.44 184 GLY A C 1
ATOM 1325 O O . GLY A 1 184 ? 5.249 0.344 -7.490 1.00 97.44 184 GLY A O 1
ATOM 1326 N N . LEU A 1 185 ? 4.874 0.144 -5.278 1.00 97.12 185 LEU A N 1
ATOM 1327 C CA . LEU A 1 185 ? 5.547 -1.148 -5.108 1.00 97.12 185 LEU A CA 1
ATOM 1328 C C . LEU A 1 185 ? 4.854 -2.241 -5.920 1.00 97.12 185 LEU A C 1
ATOM 1330 O O . LEU A 1 185 ? 5.524 -2.988 -6.632 1.00 97.12 185 LEU A O 1
ATOM 1334 N N . TRP A 1 186 ? 3.520 -2.298 -5.882 1.00 97.56 186 TRP A N 1
ATOM 1335 C CA . TRP A 1 186 ? 2.758 -3.229 -6.706 1.00 97.56 186 TRP A CA 1
ATOM 1336 C C . TRP A 1 186 ? 3.029 -3.018 -8.197 1.00 97.56 186 TRP A C 1
ATOM 1338 O O . TRP A 1 186 ? 3.321 -3.981 -8.904 1.00 97.56 186 TRP A O 1
ATOM 1348 N N . GLY A 1 187 ? 2.983 -1.771 -8.677 1.00 97.38 187 GLY A N 1
ATOM 1349 C CA . GLY A 1 187 ? 3.276 -1.441 -10.072 1.00 97.38 187 GLY A CA 1
ATOM 1350 C C . GLY A 1 187 ? 4.704 -1.814 -10.470 1.00 97.38 187 GLY A C 1
ATOM 1351 O O . GLY A 1 187 ? 4.908 -2.439 -11.509 1.00 97.38 187 GLY A O 1
ATOM 1352 N N . PHE A 1 188 ? 5.684 -1.504 -9.617 1.00 96.50 188 PHE A N 1
ATOM 1353 C CA . PHE A 1 188 ? 7.082 -1.860 -9.838 1.00 96.50 188 PHE A CA 1
ATOM 1354 C C . PHE A 1 188 ? 7.256 -3.379 -9.967 1.00 96.50 188 PHE A C 1
ATOM 1356 O O . PHE A 1 188 ? 7.749 -3.868 -10.983 1.00 96.50 188 PHE A O 1
ATOM 1363 N N . TRP A 1 189 ? 6.794 -4.147 -8.981 1.00 96.62 189 TRP A N 1
ATOM 1364 C CA . TRP A 1 189 ? 6.954 -5.599 -9.005 1.00 96.62 189 TRP A CA 1
ATOM 1365 C C . TRP A 1 189 ? 6.116 -6.279 -10.089 1.00 96.62 189 TRP A C 1
ATOM 1367 O O . TRP A 1 189 ? 6.547 -7.295 -10.625 1.00 96.62 189 TRP A O 1
ATOM 1377 N N . SER A 1 190 ? 4.969 -5.712 -10.468 1.00 97.00 190 SER A N 1
ATOM 1378 C CA . SER A 1 190 ? 4.154 -6.235 -11.573 1.00 97.00 190 SER A CA 1
ATOM 1379 C C . SER A 1 190 ? 4.852 -6.066 -12.923 1.00 97.00 190 SER A C 1
ATOM 1381 O O . SER A 1 190 ? 4.803 -6.968 -13.754 1.00 97.00 190 SER A O 1
ATOM 1383 N N . ILE A 1 191 ? 5.556 -4.949 -13.138 1.00 97.25 191 ILE A N 1
ATOM 1384 C CA . ILE A 1 191 ? 6.392 -4.765 -14.334 1.00 97.25 191 ILE A CA 1
ATOM 1385 C C . ILE A 1 191 ? 7.565 -5.744 -14.294 1.00 97.25 191 ILE A C 1
ATOM 1387 O O . ILE A 1 191 ? 7.778 -6.465 -15.264 1.00 97.25 191 ILE A O 1
ATOM 1391 N N . ARG A 1 192 ? 8.263 -5.866 -13.156 1.00 96.12 192 ARG A N 1
ATOM 1392 C CA . ARG A 1 192 ? 9.326 -6.874 -12.990 1.00 96.12 192 ARG A CA 1
ATOM 1393 C C . ARG A 1 192 ? 8.848 -8.282 -13.328 1.00 96.12 192 ARG A C 1
ATOM 1395 O O . ARG A 1 192 ? 9.523 -8.998 -14.065 1.00 96.12 192 ARG A O 1
ATOM 1402 N N . HIS A 1 193 ? 7.677 -8.664 -12.829 1.00 95.62 193 HIS A N 1
ATOM 1403 C CA . HIS A 1 193 ? 7.044 -9.949 -13.113 1.00 95.62 193 HIS A CA 1
ATOM 1404 C C . HIS A 1 193 ? 6.732 -10.131 -14.599 1.00 95.62 193 HIS A C 1
ATOM 1406 O O . HIS A 1 193 ? 7.024 -11.186 -15.150 1.00 95.62 193 HIS A O 1
ATOM 1412 N N . ALA A 1 194 ? 6.218 -9.101 -15.272 1.00 96.00 194 ALA A N 1
ATOM 1413 C CA . ALA A 1 194 ? 5.907 -9.173 -16.697 1.00 96.00 194 ALA A CA 1
ATOM 1414 C C . ALA A 1 194 ? 7.146 -9.432 -17.576 1.00 96.00 194 ALA A C 1
ATOM 1416 O O . ALA A 1 194 ? 7.028 -10.085 -18.610 1.00 96.00 194 ALA A O 1
ATOM 1417 N N . PHE A 1 195 ? 8.323 -8.948 -17.166 1.00 95.31 195 PHE A N 1
ATOM 1418 C CA . PHE A 1 195 ? 9.574 -9.133 -17.912 1.00 95.31 195 PHE A CA 1
ATOM 1419 C C . PHE A 1 195 ? 10.352 -10.394 -17.521 1.00 95.31 195 PHE A C 1
ATOM 1421 O O . PHE A 1 195 ? 11.004 -10.992 -18.373 1.00 95.31 195 PHE A O 1
ATOM 1428 N N . THR A 1 196 ? 10.311 -10.796 -16.248 1.00 94.19 196 THR A N 1
ATOM 1429 C CA . THR A 1 196 ? 11.154 -11.891 -15.723 1.00 94.19 196 THR A CA 1
ATOM 1430 C C . THR A 1 196 ? 10.386 -13.177 -15.420 1.00 94.19 196 THR A C 1
ATOM 1432 O O . THR A 1 196 ? 10.987 -14.243 -15.311 1.00 94.19 196 THR A O 1
ATOM 1435 N N . GLY A 1 197 ? 9.058 -13.109 -15.327 1.00 92.81 197 GLY A N 1
ATOM 1436 C CA . GLY A 1 197 ? 8.208 -14.225 -14.937 1.00 92.81 197 GLY A CA 1
ATOM 1437 C C . GLY A 1 197 ? 8.234 -14.501 -13.431 1.00 92.81 197 GLY A C 1
ATOM 1438 O O . GLY A 1 197 ? 8.388 -13.601 -12.605 1.00 92.81 197 GLY A O 1
ATOM 1439 N N . SER A 1 198 ? 8.019 -15.768 -13.070 1.00 92.31 198 SER A N 1
ATOM 1440 C CA . SER A 1 198 ? 7.974 -16.240 -11.684 1.00 92.31 198 SER A CA 1
ATOM 1441 C C . SER A 1 198 ? 8.955 -17.401 -11.498 1.00 92.31 198 SER A C 1
ATOM 1443 O O . SER A 1 198 ? 8.805 -18.406 -12.194 1.00 92.31 198 SER A O 1
ATOM 1445 N N . PRO A 1 199 ? 9.889 -17.336 -10.534 1.00 91.81 199 PRO A N 1
ATOM 1446 C CA . PRO A 1 199 ? 10.120 -16.239 -9.587 1.00 91.81 199 PRO A CA 1
ATOM 1447 C C . PRO A 1 199 ? 10.698 -14.980 -10.254 1.00 91.81 199 PRO A C 1
ATOM 1449 O O . PRO A 1 199 ? 11.288 -15.056 -11.328 1.00 91.81 199 PRO A O 1
ATOM 1452 N N . ILE A 1 200 ? 10.551 -13.826 -9.595 1.00 92.56 200 ILE A N 1
ATOM 1453 C CA . ILE A 1 200 ? 11.127 -12.563 -10.077 1.00 92.56 200 ILE A CA 1
ATOM 1454 C C . ILE A 1 200 ? 12.639 -12.602 -9.845 1.00 92.56 200 ILE A C 1
ATOM 1456 O O . ILE A 1 200 ? 13.111 -12.489 -8.714 1.00 92.56 200 ILE A O 1
ATOM 1460 N N . ALA A 1 201 ? 13.410 -12.779 -10.914 1.00 89.12 201 ALA A N 1
ATOM 1461 C CA . ALA A 1 201 ? 14.857 -12.936 -10.836 1.00 89.12 201 ALA A CA 1
ATOM 1462 C C . ALA A 1 201 ? 15.562 -12.426 -12.099 1.00 89.12 201 ALA A C 1
ATOM 1464 O O . ALA A 1 201 ? 14.954 -12.252 -13.150 1.00 89.12 201 ALA A O 1
ATOM 1465 N N . GLY A 1 202 ? 16.874 -12.217 -11.990 1.00 88.62 202 GLY A N 1
ATOM 1466 C CA . GLY A 1 202 ? 17.717 -11.798 -13.108 1.00 88.62 202 GLY A CA 1
ATOM 1467 C C . GLY A 1 202 ? 17.839 -10.277 -13.276 1.00 88.62 202 GLY A C 1
ATOM 1468 O O . GLY A 1 202 ? 17.168 -9.509 -12.577 1.00 88.62 202 GLY A O 1
ATOM 1469 N N . PRO A 1 203 ? 18.744 -9.837 -14.168 1.00 90.56 203 PRO A N 1
ATOM 1470 C CA . PRO A 1 203 ? 19.023 -8.425 -14.395 1.00 90.56 203 PRO A CA 1
ATOM 1471 C C . PRO A 1 203 ? 17.832 -7.696 -15.027 1.00 90.56 203 PRO A C 1
ATOM 1473 O O . PRO A 1 203 ? 16.928 -8.299 -15.604 1.00 90.56 203 PRO A O 1
ATOM 1476 N N . MET A 1 204 ? 17.840 -6.374 -14.902 1.00 91.44 204 MET A N 1
ATOM 1477 C CA . MET A 1 204 ? 16.843 -5.491 -15.497 1.00 91.44 204 MET A CA 1
ATOM 1478 C C . MET A 1 204 ? 17.176 -5.218 -16.964 1.00 91.44 204 MET A C 1
ATOM 1480 O O . MET A 1 204 ? 18.293 -4.814 -17.280 1.00 91.44 204 MET A O 1
ATOM 1484 N N . SER A 1 205 ? 16.220 -5.458 -17.866 1.00 91.88 205 SER A N 1
ATOM 1485 C CA . SER A 1 205 ? 16.413 -5.173 -19.296 1.00 91.88 205 SER A CA 1
ATOM 1486 C C . SER A 1 205 ? 16.198 -3.686 -19.613 1.00 91.88 205 SER A C 1
ATOM 1488 O O . SER A 1 205 ? 15.511 -2.975 -18.878 1.00 91.88 205 SER A O 1
ATOM 1490 N N . ALA A 1 206 ? 16.731 -3.203 -20.740 1.00 88.69 206 ALA A N 1
ATOM 1491 C CA . ALA A 1 206 ? 16.506 -1.820 -21.180 1.00 88.69 206 ALA A CA 1
ATOM 1492 C C . ALA A 1 206 ? 15.014 -1.524 -21.432 1.00 88.69 206 ALA A C 1
ATOM 1494 O O . ALA A 1 206 ? 14.494 -0.499 -20.993 1.00 88.69 206 ALA A O 1
ATOM 1495 N N . GLY A 1 207 ? 14.296 -2.459 -22.068 1.00 91.75 207 GLY A N 1
ATOM 1496 C CA . GLY A 1 207 ? 12.851 -2.331 -22.291 1.00 91.75 207 GLY A CA 1
ATOM 1497 C C . GLY A 1 207 ? 12.066 -2.223 -20.982 1.00 91.75 207 GLY A C 1
ATOM 1498 O O . GLY A 1 207 ? 11.119 -1.445 -20.877 1.00 91.75 207 GLY A O 1
ATOM 1499 N N . GLU A 1 208 ? 12.507 -2.943 -19.956 1.00 94.44 208 GLU A N 1
ATOM 1500 C CA . GLU A 1 208 ? 11.915 -2.870 -18.629 1.00 94.44 208 GLU A CA 1
ATOM 1501 C C . GLU A 1 208 ? 12.188 -1.524 -17.946 1.00 94.44 208 GLU A C 1
ATOM 1503 O O . GLU A 1 208 ? 11.263 -0.915 -17.407 1.00 94.44 208 GLU A O 1
ATOM 1508 N N . HIS A 1 209 ? 13.418 -0.998 -18.032 1.00 91.06 209 HIS A N 1
ATOM 1509 C CA . HIS A 1 209 ? 13.744 0.344 -17.534 1.00 91.06 209 HIS A CA 1
ATOM 1510 C C . HIS A 1 209 ? 12.777 1.398 -18.086 1.00 91.06 209 HIS A C 1
ATOM 1512 O O . HIS A 1 209 ? 12.251 2.203 -17.309 1.00 91.06 209 HIS A O 1
ATOM 1518 N N . TYR A 1 210 ? 12.485 1.360 -19.388 1.00 90.81 210 TYR A N 1
ATOM 1519 C CA . TYR A 1 210 ? 11.525 2.272 -20.010 1.00 90.81 210 TYR A CA 1
ATOM 1520 C C . TYR A 1 210 ? 10.076 2.007 -19.589 1.00 90.81 210 TYR A C 1
ATOM 1522 O O . TYR A 1 210 ? 9.324 2.962 -19.381 1.00 90.81 210 TYR A O 1
ATOM 1530 N N . ALA A 1 211 ? 9.684 0.746 -19.387 1.00 95.62 211 ALA A N 1
ATOM 1531 C CA . ALA A 1 211 ? 8.350 0.405 -18.894 1.00 95.62 211 ALA A CA 1
ATOM 1532 C C . ALA A 1 211 ? 8.066 1.034 -17.518 1.00 95.62 211 ALA A C 1
ATOM 1534 O O . ALA A 1 211 ? 6.974 1.560 -17.296 1.00 95.62 211 ALA A O 1
ATOM 1535 N N . HIS A 1 212 ? 9.056 1.078 -16.620 1.00 95.50 212 HIS A N 1
ATOM 1536 C CA . HIS A 1 212 ? 8.912 1.771 -15.335 1.00 95.50 212 HIS A CA 1
ATOM 1537 C C . HIS A 1 212 ? 8.758 3.293 -15.480 1.00 95.50 212 HIS A C 1
ATOM 1539 O O . HIS A 1 212 ? 7.963 3.890 -14.753 1.00 95.50 212 HIS A O 1
ATOM 1545 N N . SER A 1 213 ? 9.466 3.929 -16.422 1.00 94.19 213 SER A N 1
ATOM 1546 C CA . SER A 1 213 ? 9.274 5.362 -16.718 1.00 94.19 213 SER A CA 1
ATOM 1547 C C . SER A 1 213 ? 7.866 5.638 -17.223 1.00 94.19 213 SER A C 1
ATOM 1549 O O . SER A 1 213 ? 7.187 6.532 -16.716 1.00 94.19 213 SER A O 1
ATOM 1551 N N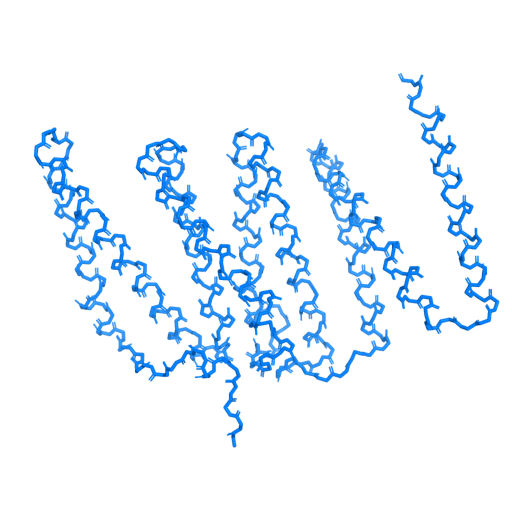 . LEU A 1 214 ? 7.403 4.836 -18.185 1.00 95.56 214 LEU A N 1
ATOM 1552 C CA . LEU A 1 214 ? 6.057 4.953 -18.731 1.00 95.56 214 LEU A CA 1
ATOM 1553 C C . LEU A 1 214 ? 5.002 4.771 -17.635 1.00 95.56 214 LEU A C 1
ATOM 1555 O O . LEU A 1 214 ? 4.060 5.556 -17.555 1.00 95.56 214 LEU A O 1
ATOM 1559 N N . ALA A 1 215 ? 5.181 3.791 -16.750 1.00 97.50 215 ALA A N 1
ATOM 1560 C CA . ALA A 1 215 ? 4.267 3.553 -15.642 1.00 97.50 215 ALA A CA 1
ATOM 1561 C C . ALA A 1 215 ? 4.173 4.745 -14.678 1.00 97.50 215 ALA A C 1
ATOM 1563 O O . ALA A 1 215 ? 3.066 5.106 -14.279 1.00 97.50 215 ALA A O 1
ATOM 1564 N N . LEU A 1 216 ? 5.291 5.403 -14.346 1.00 96.88 216 LEU A N 1
ATOM 1565 C CA . LEU A 1 216 ? 5.273 6.619 -13.523 1.00 96.88 216 LEU A CA 1
ATOM 1566 C C . LEU A 1 216 ? 4.521 7.764 -14.214 1.00 96.88 216 LEU A C 1
ATOM 1568 O O . LEU A 1 216 ? 3.721 8.444 -13.571 1.00 96.88 216 LEU A O 1
ATOM 1572 N N . VAL A 1 217 ? 4.727 7.956 -15.520 1.00 96.75 217 VAL A N 1
ATOM 1573 C CA . VAL A 1 217 ? 4.018 8.984 -16.300 1.00 96.75 217 VAL A CA 1
ATOM 1574 C C . VAL A 1 217 ? 2.515 8.701 -16.347 1.00 96.75 217 VAL A C 1
ATOM 1576 O O . VAL A 1 217 ? 1.715 9.605 -16.104 1.00 96.75 217 VAL A O 1
ATOM 1579 N N . LEU A 1 218 ? 2.116 7.451 -16.596 1.00 97.94 218 LEU A N 1
ATOM 1580 C CA . LEU A 1 218 ? 0.708 7.045 -16.599 1.00 97.94 218 LEU A CA 1
ATOM 1581 C C . LEU A 1 218 ? 0.070 7.194 -15.213 1.00 97.94 218 LEU A C 1
ATOM 1583 O O . LEU A 1 218 ? -1.051 7.689 -15.108 1.00 97.94 218 LEU A O 1
ATOM 1587 N N . ALA A 1 219 ? 0.786 6.835 -14.144 1.00 97.44 219 ALA A N 1
ATOM 1588 C CA . ALA A 1 219 ? 0.324 7.029 -12.774 1.00 97.44 219 ALA A CA 1
ATOM 1589 C C . ALA A 1 219 ? 0.144 8.520 -12.444 1.00 97.44 219 ALA A C 1
ATOM 1591 O O . ALA A 1 219 ? -0.891 8.911 -11.901 1.00 97.44 219 ALA A O 1
ATOM 1592 N N . ALA A 1 220 ? 1.101 9.373 -12.824 1.00 97.56 220 ALA A N 1
ATOM 1593 C CA . ALA A 1 220 ? 0.991 10.820 -12.665 1.00 97.56 220 ALA A CA 1
ATOM 1594 C C . ALA A 1 220 ? -0.214 11.384 -13.430 1.00 97.56 220 ALA A C 1
ATOM 1596 O O . ALA A 1 220 ? -1.019 12.118 -12.855 1.00 97.56 220 ALA A O 1
ATOM 1597 N N . ALA A 1 221 ? -0.380 11.003 -14.700 1.00 97.62 221 ALA A N 1
ATOM 1598 C CA . ALA A 1 221 ? -1.510 11.418 -15.523 1.00 97.62 221 ALA A CA 1
ATOM 1599 C C . ALA A 1 221 ? -2.849 10.968 -14.916 1.00 97.62 221 ALA A C 1
ATOM 1601 O O . ALA A 1 221 ? -3.774 11.773 -14.81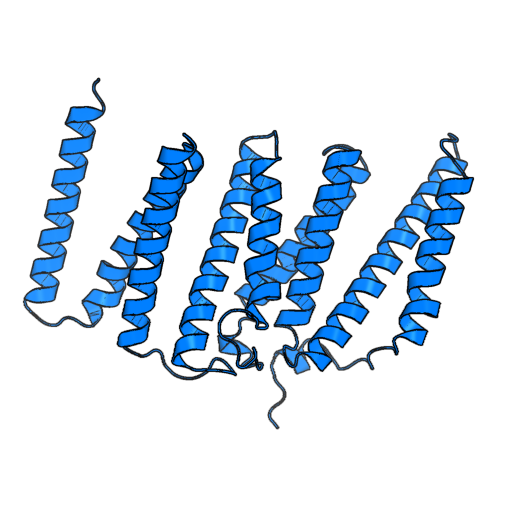0 1.00 97.62 221 ALA A O 1
ATOM 1602 N N . GLY A 1 222 ? -2.947 9.722 -14.446 1.00 97.56 222 GLY A N 1
ATOM 1603 C CA . GLY A 1 222 ? -4.133 9.194 -13.766 1.00 97.56 222 GLY A CA 1
ATOM 1604 C C . GLY A 1 222 ? -4.474 9.957 -12.482 1.00 97.56 222 GLY A C 1
ATOM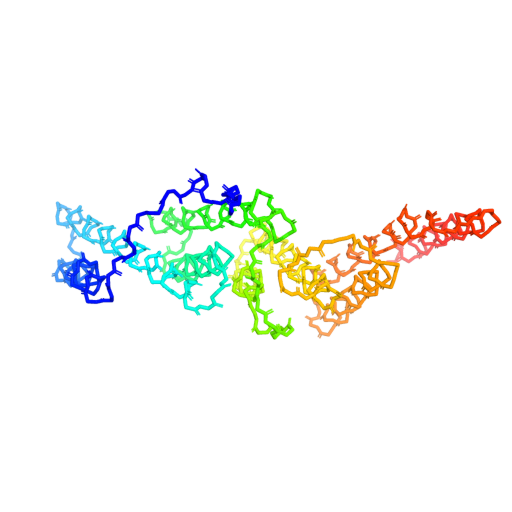 1605 O O . GLY A 1 222 ? -5.624 10.331 -12.260 1.00 97.56 222 GLY A O 1
ATOM 1606 N N . LEU A 1 223 ? -3.473 10.268 -11.655 1.00 96.88 223 LEU A N 1
ATOM 1607 C CA . LEU A 1 223 ? -3.661 11.051 -10.429 1.00 96.88 223 LEU A CA 1
ATOM 1608 C C . LEU A 1 223 ? -4.065 12.503 -10.719 1.00 96.88 223 LEU A C 1
ATOM 1610 O O . LEU A 1 223 ? -4.939 13.043 -10.040 1.00 96.88 223 LEU A O 1
ATOM 1614 N N . LEU A 1 224 ? -3.466 13.140 -11.729 1.00 96.56 224 LEU A N 1
ATOM 1615 C CA . LEU A 1 224 ? -3.801 14.507 -12.137 1.00 96.56 224 LEU A CA 1
ATOM 1616 C C . LEU A 1 224 ? -5.216 14.588 -12.712 1.00 96.56 224 LEU A C 1
ATOM 1618 O O . LEU A 1 224 ? -6.006 15.423 -12.270 1.00 96.56 224 LEU A O 1
ATOM 1622 N N . THR A 1 225 ? -5.554 13.702 -13.650 1.00 97.00 225 THR A N 1
ATOM 1623 C CA . THR A 1 225 ? -6.891 13.632 -14.260 1.00 97.00 225 THR A CA 1
ATOM 1624 C C . THR A 1 225 ? -7.956 13.297 -13.223 1.00 97.00 225 THR A C 1
ATOM 1626 O O . THR A 1 225 ? -8.959 14.003 -13.144 1.00 97.00 225 THR A O 1
ATOM 1629 N N . GLY A 1 226 ? -7.712 12.320 -12.345 1.00 94.94 226 GLY A N 1
ATOM 1630 C CA . GLY A 1 226 ? -8.588 12.028 -11.211 1.00 94.94 226 GLY A CA 1
ATOM 1631 C C . GLY A 1 226 ? -8.721 13.221 -10.260 1.00 94.94 226 GLY A C 1
ATOM 1632 O O . GLY A 1 226 ? -9.817 13.561 -9.822 1.00 94.94 226 GLY A O 1
ATOM 1633 N N . GLY A 1 227 ? -7.627 13.926 -9.977 1.00 94.00 227 GLY A N 1
ATOM 1634 C CA . GLY A 1 227 ? -7.644 15.121 -9.139 1.00 94.00 227 GLY A CA 1
ATOM 1635 C C . GLY A 1 227 ? -8.412 16.302 -9.737 1.00 94.00 227 GLY A C 1
ATOM 1636 O O . GLY A 1 227 ? -8.992 17.083 -8.983 1.00 94.00 227 GLY A O 1
ATOM 1637 N N . LEU A 1 228 ? -8.456 16.424 -11.064 1.00 94.06 228 LEU A N 1
ATOM 1638 C CA . LEU A 1 228 ? -9.309 17.386 -11.763 1.00 94.06 228 LEU A CA 1
ATOM 1639 C C . LEU A 1 228 ? -10.772 16.932 -11.753 1.00 94.06 228 LEU A C 1
ATOM 1641 O O . LEU A 1 228 ? -11.642 17.703 -11.362 1.00 94.06 228 LEU A O 1
ATOM 1645 N N . HIS A 1 229 ? -11.028 15.672 -12.108 1.00 96.06 229 HIS A N 1
ATOM 1646 C CA . HIS A 1 229 ? -12.375 15.114 -12.215 1.00 96.06 229 HIS A CA 1
ATOM 1647 C C . HIS A 1 229 ? -13.123 15.111 -10.874 1.00 96.06 229 HIS A C 1
ATOM 1649 O O . HIS A 1 229 ? -14.291 15.479 -10.812 1.00 96.06 229 HIS A O 1
ATOM 1655 N N . PHE A 1 230 ? -12.437 14.762 -9.782 1.00 93.69 230 PHE A N 1
ATOM 1656 C CA . PHE A 1 230 ? -13.010 14.741 -8.432 1.00 93.69 230 PHE A CA 1
ATOM 1657 C C . PHE A 1 230 ? -12.786 16.046 -7.647 1.00 93.69 230 PHE A C 1
ATOM 1659 O O . PHE A 1 230 ? -13.079 16.099 -6.454 1.00 93.69 230 PHE A O 1
ATOM 1666 N N . GLY A 1 231 ? -12.182 17.078 -8.252 1.00 92.81 231 GLY A N 1
ATOM 1667 C CA . GLY A 1 231 ? -11.826 18.330 -7.566 1.00 92.81 231 GLY A CA 1
ATOM 1668 C C . GLY A 1 231 ? -10.775 18.186 -6.447 1.00 92.81 231 GLY A C 1
ATOM 1669 O O . GLY A 1 231 ? -10.492 19.139 -5.715 1.00 92.81 231 GLY A O 1
ATOM 1670 N N . SER A 1 232 ? -10.148 17.016 -6.297 1.00 91.38 232 SER A N 1
ATOM 1671 C CA . SER A 1 232 ? -9.238 16.707 -5.192 1.00 91.38 232 SER A CA 1
ATOM 1672 C C . SER A 1 232 ? -7.873 17.377 -5.356 1.00 91.38 232 SER A C 1
ATOM 1674 O O . SER A 1 232 ? -7.069 17.037 -6.227 1.00 91.38 232 SER A O 1
ATOM 1676 N N . LEU A 1 233 ? -7.565 18.328 -4.469 1.00 91.38 233 LEU A N 1
ATOM 1677 C C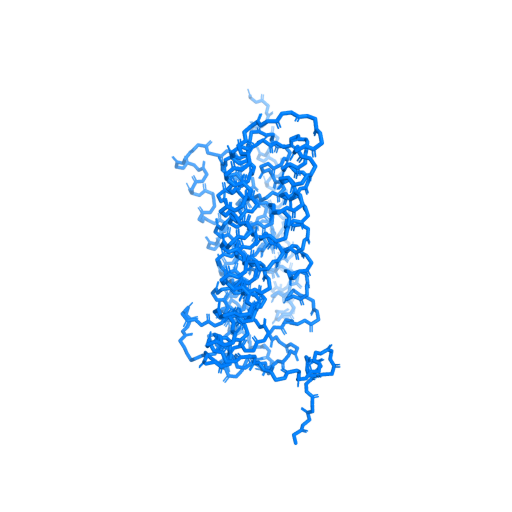A . LEU A 1 233 ? -6.235 18.942 -4.396 1.00 91.38 233 LEU A CA 1
ATOM 1678 C C . LEU A 1 233 ? -5.158 17.933 -3.972 1.00 91.38 233 LEU A C 1
ATOM 1680 O O . LEU A 1 233 ? -4.017 18.033 -4.415 1.00 91.38 233 LEU A O 1
ATOM 1684 N N . ALA A 1 234 ? -5.515 16.951 -3.141 1.00 90.00 234 ALA A N 1
ATOM 1685 C CA . ALA A 1 234 ? -4.592 15.910 -2.701 1.00 90.00 234 ALA A CA 1
ATOM 1686 C C . ALA A 1 234 ? -4.137 15.031 -3.875 1.00 90.00 234 ALA A C 1
ATOM 1688 O O . ALA A 1 234 ? -2.937 14.827 -4.039 1.00 90.00 234 ALA A O 1
ATOM 1689 N N . LEU A 1 235 ? -5.069 14.592 -4.731 1.00 92.94 235 LEU A N 1
ATOM 1690 C CA . LEU A 1 235 ? -4.741 13.815 -5.931 1.00 92.94 235 LEU A CA 1
ATOM 1691 C C . LEU A 1 235 ? -3.903 14.626 -6.923 1.00 92.94 235 LEU A C 1
ATOM 1693 O O . LEU A 1 235 ? -2.920 14.112 -7.443 1.00 92.94 235 LEU A O 1
ATOM 1697 N N . ARG A 1 236 ? -4.216 15.915 -7.117 1.00 94.69 236 ARG A N 1
ATOM 1698 C CA . ARG A 1 236 ? -3.398 16.805 -7.958 1.00 94.69 236 ARG A CA 1
ATOM 1699 C C . ARG A 1 236 ? -1.968 16.932 -7.435 1.00 94.69 236 ARG A C 1
ATOM 1701 O O . ARG A 1 236 ? -1.024 16.795 -8.202 1.00 94.69 236 ARG A O 1
ATOM 1708 N N . ARG A 1 237 ? -1.795 17.148 -6.127 1.00 93.44 237 ARG A N 1
ATOM 1709 C CA . ARG A 1 237 ? -0.468 17.217 -5.491 1.00 93.44 237 ARG A CA 1
ATOM 1710 C C . ARG A 1 237 ? 0.289 15.895 -5.603 1.00 93.44 237 ARG A C 1
ATOM 1712 O O . ARG A 1 237 ? 1.472 15.919 -5.920 1.00 93.44 237 ARG A O 1
ATOM 1719 N N . ALA A 1 238 ? -0.385 14.766 -5.384 1.00 94.50 238 ALA A N 1
ATOM 1720 C CA . ALA A 1 238 ? 0.207 13.444 -5.562 1.00 94.50 238 ALA A CA 1
ATOM 1721 C C . ALA A 1 238 ? 0.633 13.219 -7.020 1.00 94.50 238 ALA A C 1
ATOM 1723 O O . ALA A 1 238 ? 1.764 12.821 -7.265 1.00 94.50 238 ALA A O 1
ATOM 1724 N N . GLY A 1 239 ? -0.224 13.555 -7.988 1.00 96.06 239 GLY A N 1
ATOM 1725 C CA . GLY A 1 239 ? 0.084 13.451 -9.413 1.00 96.06 239 GLY A CA 1
ATOM 1726 C C . GLY A 1 239 ? 1.263 14.325 -9.837 1.00 96.06 239 GLY A C 1
ATOM 1727 O O . GLY A 1 239 ? 2.147 13.845 -10.537 1.00 96.06 239 GLY A O 1
ATOM 1728 N N . LEU A 1 240 ? 1.342 15.568 -9.349 1.00 96.06 240 LEU A N 1
ATOM 1729 C CA . LEU A 1 240 ? 2.506 16.435 -9.568 1.00 96.06 240 LEU A CA 1
ATOM 1730 C C . LEU A 1 240 ? 3.782 15.854 -8.942 1.00 96.06 240 LEU A C 1
ATOM 1732 O O . LEU A 1 240 ? 4.831 15.880 -9.577 1.00 96.06 240 LEU A O 1
ATOM 1736 N N . ALA A 1 241 ? 3.705 15.305 -7.728 1.00 95.44 241 ALA A N 1
ATOM 1737 C CA . ALA A 1 241 ? 4.854 14.679 -7.075 1.00 95.44 241 ALA A CA 1
ATOM 1738 C C . ALA A 1 241 ? 5.350 13.443 -7.847 1.00 95.44 241 ALA A C 1
ATOM 1740 O O . ALA A 1 241 ? 6.551 13.300 -8.067 1.00 95.44 241 ALA A O 1
ATOM 1741 N N . VAL A 1 242 ? 4.435 12.585 -8.315 1.00 96.44 242 VAL A N 1
ATOM 1742 C CA . VAL A 1 242 ? 4.773 11.420 -9.150 1.00 96.44 242 VAL A CA 1
ATOM 1743 C C . VAL A 1 242 ? 5.331 11.859 -10.505 1.00 96.44 242 VAL A C 1
ATOM 1745 O O . VAL A 1 242 ? 6.271 11.242 -10.992 1.00 96.44 242 VAL A O 1
ATOM 1748 N N . LEU A 1 243 ? 4.831 12.953 -11.091 1.00 95.50 243 LEU A N 1
ATOM 1749 C CA . LEU A 1 243 ? 5.382 13.514 -12.328 1.00 95.50 243 LEU A CA 1
ATOM 1750 C C . LEU A 1 243 ? 6.822 14.002 -12.137 1.00 95.50 243 LEU A C 1
ATOM 1752 O O . LEU A 1 243 ? 7.683 13.694 -12.954 1.00 95.50 243 LEU A O 1
ATOM 1756 N N . VAL A 1 244 ? 7.097 14.727 -11.049 1.00 93.62 244 VAL A N 1
ATOM 1757 C CA . VAL A 1 244 ? 8.463 15.152 -10.704 1.00 93.62 244 VAL A CA 1
ATOM 1758 C C . VAL A 1 244 ? 9.365 13.936 -10.512 1.00 93.62 244 VAL A C 1
ATOM 1760 O O . VAL A 1 244 ? 10.470 13.920 -11.044 1.00 93.62 244 VAL A O 1
ATOM 1763 N N . LEU A 1 245 ? 8.890 12.893 -9.825 1.00 94.12 245 LEU A N 1
ATOM 1764 C CA . LEU A 1 245 ? 9.631 11.640 -9.681 1.00 94.12 245 LEU A CA 1
ATOM 1765 C C . LEU A 1 245 ? 9.904 10.973 -11.039 1.00 94.12 245 LEU A C 1
ATOM 1767 O O . LEU A 1 245 ? 11.020 10.520 -11.269 1.00 94.12 245 LEU A O 1
ATOM 1771 N N . ALA A 1 246 ? 8.923 10.943 -11.946 1.00 93.69 246 ALA A N 1
ATOM 1772 C CA . ALA A 1 246 ? 9.078 10.403 -13.296 1.00 93.69 246 ALA A CA 1
ATOM 1773 C C . ALA A 1 246 ? 10.153 11.161 -14.083 1.00 93.69 246 ALA A C 1
ATOM 1775 O O . ALA A 1 246 ? 11.041 10.543 -14.663 1.00 93.69 246 ALA A O 1
ATOM 1776 N N . ILE A 1 247 ? 10.103 12.496 -14.049 1.00 89.50 247 ILE A N 1
ATOM 1777 C CA . ILE A 1 247 ? 11.102 13.372 -14.667 1.00 89.50 247 ILE A CA 1
ATOM 1778 C C . ILE A 1 247 ? 12.478 13.057 -14.078 1.00 89.50 247 ILE A C 1
ATOM 1780 O O . ILE A 1 247 ? 13.380 12.679 -14.818 1.00 89.50 247 ILE A O 1
ATOM 1784 N N . LEU A 1 248 ? 12.636 13.123 -12.754 1.00 88.94 248 LEU A N 1
ATOM 1785 C CA . LEU A 1 248 ? 13.912 12.830 -12.097 1.00 88.94 248 LEU A CA 1
ATOM 1786 C C . LEU A 1 248 ? 14.438 11.441 -12.464 1.00 88.94 248 LEU A C 1
ATOM 1788 O O . LEU A 1 248 ? 15.617 11.306 -12.762 1.00 88.94 248 LEU A O 1
ATOM 1792 N N . LYS A 1 249 ? 13.577 10.421 -12.506 1.00 88.56 249 LYS A N 1
ATOM 1793 C CA . LYS A 1 249 ? 13.954 9.064 -12.909 1.00 88.56 249 LYS A CA 1
ATOM 1794 C C . LYS A 1 249 ? 14.485 9.041 -14.340 1.00 88.56 249 LYS A C 1
ATOM 1796 O O . LYS A 1 249 ? 15.571 8.515 -14.563 1.00 88.56 249 LYS A O 1
ATOM 1801 N N . VAL A 1 250 ? 13.749 9.610 -15.296 1.00 87.12 250 VAL A N 1
ATOM 1802 C CA . VAL A 1 250 ? 14.158 9.644 -16.711 1.00 87.12 250 VAL A CA 1
ATOM 1803 C C . VAL A 1 250 ? 15.489 10.384 -16.866 1.00 87.12 250 VAL A C 1
ATOM 1805 O O . VAL A 1 250 ? 16.400 9.896 -17.525 1.00 87.12 250 VAL A O 1
ATOM 1808 N N . PHE A 1 251 ? 15.648 11.527 -16.199 1.00 82.06 251 PHE A N 1
ATOM 1809 C CA . PHE A 1 251 ? 16.869 12.323 -16.295 1.00 82.06 251 PHE A CA 1
ATOM 1810 C C . PHE A 1 251 ? 18.071 11.700 -15.579 1.00 82.06 251 PHE A C 1
ATOM 1812 O O . PHE A 1 251 ? 19.181 11.777 -16.088 1.00 82.06 251 PHE A O 1
ATOM 1819 N N . LEU A 1 252 ? 17.891 11.102 -14.404 1.00 81.56 252 LEU A N 1
ATOM 1820 C CA . LEU A 1 252 ? 19.015 10.582 -13.621 1.00 81.56 252 LEU A CA 1
ATOM 1821 C C . LEU A 1 252 ? 19.398 9.155 -14.015 1.00 81.56 252 LEU A C 1
ATOM 1823 O O . LEU A 1 252 ? 20.575 8.821 -13.961 1.00 81.56 252 LEU A O 1
ATOM 1827 N N . LEU A 1 253 ? 18.423 8.317 -14.383 1.00 81.94 253 LEU A N 1
ATOM 1828 C CA . LEU A 1 253 ? 18.643 6.888 -14.625 1.00 81.94 253 LEU A CA 1
ATOM 1829 C C . LEU A 1 253 ? 18.584 6.514 -16.109 1.00 81.94 253 LEU A C 1
ATOM 1831 O O . LEU A 1 253 ? 19.363 5.669 -16.539 1.00 81.94 253 LEU A O 1
ATOM 1835 N N . ASP A 1 254 ? 17.700 7.126 -16.904 1.00 80.50 254 ASP A N 1
ATOM 1836 C CA . ASP A 1 254 ? 17.563 6.741 -18.321 1.00 80.50 254 ASP A CA 1
ATOM 1837 C C . ASP A 1 254 ? 18.572 7.475 -19.215 1.00 80.50 254 ASP A C 1
ATOM 1839 O O . ASP A 1 254 ? 19.021 6.920 -20.217 1.00 80.50 254 ASP A O 1
ATOM 1843 N N . LEU A 1 255 ? 19.000 8.684 -18.831 1.00 75.69 255 LEU A N 1
ATOM 1844 C CA . LEU A 1 255 ? 20.089 9.385 -19.520 1.00 75.69 255 LEU A CA 1
ATOM 1845 C C . LEU A 1 255 ? 21.450 8.714 -19.346 1.00 75.69 255 LEU A C 1
ATOM 1847 O O . LEU A 1 255 ? 22.348 8.997 -20.140 1.00 75.69 255 LEU A O 1
ATOM 1851 N N . ASP A 1 256 ? 21.623 7.826 -18.360 1.00 66.12 256 ASP A N 1
ATOM 1852 C CA . ASP A 1 256 ? 22.887 7.102 -18.247 1.00 66.12 256 ASP A CA 1
ATOM 1853 C C . ASP A 1 256 ? 23.108 6.148 -19.437 1.00 66.12 256 ASP A C 1
ATOM 1855 O O . ASP A 1 256 ? 24.234 5.895 -19.850 1.00 66.12 256 ASP A O 1
ATOM 1859 N N . GLN A 1 257 ? 22.022 5.720 -20.084 1.00 64.94 257 GLN A N 1
ATOM 1860 C CA . GLN A 1 257 ? 22.072 4.911 -21.304 1.00 64.94 257 GLN A CA 1
ATOM 1861 C C . GLN A 1 257 ? 22.310 5.747 -22.576 1.00 64.94 257 GLN A C 1
ATOM 1863 O O . GLN A 1 257 ? 22.458 5.189 -23.660 1.00 64.94 257 GLN A O 1
ATOM 1868 N N . LEU A 1 258 ? 22.326 7.081 -22.468 1.00 66.81 258 LEU A N 1
ATOM 1869 C CA . LEU A 1 258 ? 22.566 8.003 -23.577 1.00 66.81 258 LEU A CA 1
ATOM 1870 C C . LEU A 1 258 ? 24.001 8.545 -23.503 1.00 66.81 258 LEU A C 1
ATOM 1872 O O . LEU A 1 258 ? 24.405 9.147 -22.505 1.00 66.81 258 LEU A O 1
ATOM 1876 N N . GLU A 1 259 ? 24.770 8.352 -24.575 1.00 73.12 259 GLU A N 1
ATOM 1877 C CA . GLU A 1 259 ? 26.157 8.819 -24.690 1.00 73.12 259 GLU A CA 1
ATOM 1878 C C . GLU A 1 259 ? 26.270 10.180 -25.410 1.00 73.12 259 GLU A C 1
ATOM 1880 O O . GLU A 1 259 ? 25.424 10.573 -26.221 1.00 73.12 259 GLU A O 1
ATOM 1885 N N . GLY A 1 260 ? 27.349 10.914 -25.114 1.00 74.69 260 GLY A N 1
ATOM 1886 C CA . GLY A 1 260 ? 27.778 12.097 -25.868 1.00 74.69 260 GLY A CA 1
ATOM 1887 C C . GLY A 1 260 ? 26.799 13.280 -25.849 1.00 74.69 260 GLY A C 1
ATOM 1888 O O . GLY A 1 260 ? 26.432 13.806 -24.797 1.00 74.69 260 GLY A O 1
ATOM 1889 N N . VAL A 1 261 ? 26.410 13.742 -27.041 1.00 74.12 261 VAL A N 1
ATOM 1890 C CA . VAL A 1 261 ? 25.656 14.993 -27.259 1.00 74.12 261 VAL A CA 1
ATOM 1891 C C . VAL A 1 261 ? 24.219 14.915 -26.736 1.00 74.12 261 VAL A C 1
ATOM 1893 O O . VAL A 1 261 ? 23.701 15.908 -26.227 1.00 74.12 261 VAL A O 1
ATOM 1896 N N . LEU A 1 262 ? 23.576 13.743 -26.800 1.00 72.00 262 LEU A N 1
ATOM 1897 C CA . LEU A 1 262 ? 22.181 13.571 -26.371 1.00 72.00 262 LEU A CA 1
ATOM 1898 C C . LEU A 1 262 ? 22.015 13.748 -24.857 1.00 72.00 262 LEU A C 1
ATOM 1900 O O . LEU A 1 262 ? 21.017 14.317 -24.407 1.00 72.00 262 LEU A O 1
ATOM 1904 N N . ARG A 1 263 ? 23.021 13.343 -24.070 1.00 75.75 263 ARG A N 1
ATOM 1905 C CA . ARG A 1 263 ? 23.048 13.569 -22.620 1.00 75.75 263 ARG A CA 1
ATOM 1906 C C . ARG A 1 263 ? 23.153 15.065 -22.299 1.00 75.75 263 ARG A C 1
ATOM 1908 O O . ARG A 1 263 ? 22.360 15.583 -21.515 1.00 75.75 263 ARG A O 1
ATOM 1915 N N . ALA A 1 264 ? 24.068 15.782 -22.959 1.00 77.94 264 ALA A N 1
ATOM 1916 C CA . ALA A 1 264 ? 24.239 17.228 -22.781 1.00 77.94 264 ALA A CA 1
ATOM 1917 C C . ALA A 1 264 ? 23.001 18.031 -23.228 1.00 77.94 264 ALA A C 1
ATOM 1919 O O . ALA A 1 264 ? 22.545 18.922 -22.508 1.00 77.94 264 ALA A O 1
ATOM 1920 N N . ALA A 1 265 ? 22.414 17.684 -24.378 1.00 76.00 265 ALA A N 1
ATOM 1921 C CA . ALA A 1 265 ? 21.184 18.294 -24.883 1.00 76.00 265 ALA A CA 1
ATOM 1922 C C . ALA A 1 265 ? 19.998 18.084 -23.930 1.00 76.00 265 ALA A C 1
ATOM 1924 O O . ALA A 1 265 ? 19.218 19.008 -23.706 1.00 76.00 265 ALA A O 1
ATOM 1925 N N . SER A 1 266 ? 19.895 16.906 -23.311 1.00 77.88 266 SER A N 1
ATOM 1926 C CA . SER A 1 266 ? 18.835 16.612 -22.343 1.00 77.88 266 SER A CA 1
ATOM 1927 C C . SER A 1 266 ? 18.983 17.440 -21.064 1.00 77.88 266 SER A C 1
ATOM 1929 O O . SER A 1 266 ? 18.001 18.023 -20.607 1.00 77.88 266 SER A O 1
ATOM 1931 N N . PHE A 1 267 ? 20.198 17.592 -20.522 1.00 80.69 267 PHE A N 1
ATOM 1932 C CA . PHE A 1 267 ? 20.428 18.483 -19.376 1.00 80.69 267 PHE A CA 1
ATOM 1933 C C . PHE A 1 267 ? 20.098 19.946 -19.691 1.00 80.69 267 PHE A C 1
ATOM 1935 O O . PHE A 1 267 ? 19.468 20.620 -18.875 1.00 80.69 267 PHE A O 1
ATOM 1942 N N . MET A 1 268 ? 20.453 20.426 -20.887 1.00 81.00 268 MET A N 1
ATOM 1943 C CA . MET A 1 268 ? 20.061 21.763 -21.343 1.00 81.00 268 MET A CA 1
ATOM 1944 C C . MET A 1 268 ? 18.538 21.896 -21.468 1.00 81.00 268 MET A C 1
ATOM 1946 O O . MET A 1 268 ? 17.968 22.875 -20.989 1.00 81.00 268 MET A O 1
ATOM 1950 N N . GLY A 1 269 ? 17.865 20.893 -22.038 1.00 79.94 269 GLY A N 1
ATOM 1951 C CA . GLY A 1 269 ? 16.406 20.845 -22.137 1.00 79.94 269 GLY A CA 1
ATOM 1952 C C . GLY A 1 269 ? 15.715 20.879 -20.771 1.00 79.94 269 GLY A C 1
ATOM 1953 O O . GLY A 1 269 ? 14.769 21.644 -20.589 1.00 79.94 269 GLY A O 1
ATOM 1954 N N . LEU A 1 270 ? 16.217 20.127 -19.785 1.00 82.81 270 LEU A N 1
ATOM 1955 C CA . LEU A 1 270 ? 15.711 20.171 -18.409 1.00 82.81 270 LEU A CA 1
ATOM 1956 C C . LEU A 1 270 ? 15.917 21.547 -17.772 1.00 82.81 270 LEU A C 1
ATOM 1958 O O . LEU A 1 270 ? 14.990 22.079 -17.164 1.00 82.81 270 LEU A O 1
ATOM 1962 N N . GLY A 1 271 ? 17.107 22.134 -17.929 1.00 82.94 271 GLY A N 1
ATOM 1963 C CA . GLY A 1 271 ? 17.404 23.474 -17.424 1.00 82.94 271 GLY A CA 1
ATOM 1964 C C . GLY A 1 271 ? 16.437 24.517 -17.985 1.00 82.94 271 GLY A C 1
ATOM 1965 O O . GLY A 1 271 ? 15.834 25.280 -17.231 1.00 82.94 271 GLY A O 1
ATOM 1966 N N . LEU A 1 272 ? 16.202 24.484 -19.298 1.00 84.56 272 LEU A N 1
ATOM 1967 C CA . LEU A 1 272 ? 15.231 25.352 -19.967 1.00 84.56 272 LEU A CA 1
ATOM 1968 C C . LEU A 1 272 ? 13.796 25.098 -19.492 1.00 84.56 272 LEU A C 1
ATOM 1970 O O . LEU A 1 272 ? 13.059 26.053 -19.244 1.00 84.56 272 LEU A O 1
ATOM 1974 N N . ALA A 1 273 ? 13.403 23.837 -19.307 1.00 80.44 273 ALA A N 1
ATOM 1975 C CA . ALA A 1 273 ? 12.086 23.485 -18.786 1.00 80.44 273 ALA A CA 1
ATOM 1976 C C . ALA A 1 273 ? 11.878 24.006 -17.354 1.00 80.44 273 ALA A C 1
ATOM 1978 O O . ALA A 1 273 ? 10.810 24.534 -17.046 1.00 80.44 273 ALA A O 1
ATOM 1979 N N . MET A 1 274 ? 12.896 23.926 -16.489 1.00 80.56 274 MET A N 1
ATOM 1980 C CA . MET A 1 274 ? 12.839 24.478 -15.131 1.00 80.56 274 MET A CA 1
ATOM 1981 C C . MET A 1 274 ? 12.738 26.005 -15.129 1.00 80.56 274 MET A C 1
ATOM 1983 O O . MET A 1 274 ? 11.937 26.560 -14.375 1.00 80.56 274 MET A O 1
ATOM 1987 N N . ILE A 1 275 ? 13.492 26.685 -15.996 1.00 84.44 275 ILE A N 1
ATOM 1988 C CA . ILE A 1 275 ? 13.393 28.141 -16.172 1.00 84.44 275 ILE A CA 1
ATOM 1989 C C . ILE A 1 275 ? 11.981 28.518 -16.642 1.00 84.44 275 ILE A C 1
ATOM 1991 O O . ILE A 1 275 ? 11.349 29.404 -16.063 1.00 84.44 275 ILE A O 1
ATOM 1995 N N . GLY A 1 276 ? 11.452 27.806 -17.641 1.00 79.06 276 GLY A N 1
ATOM 1996 C CA . GLY A 1 276 ? 10.099 28.011 -18.158 1.00 79.06 276 GLY A CA 1
ATOM 1997 C C . GLY A 1 276 ? 9.021 27.788 -17.097 1.00 79.06 276 GLY A C 1
ATOM 1998 O O . GLY A 1 276 ? 8.124 28.619 -16.946 1.00 79.06 276 GLY A O 1
ATOM 1999 N N . ALA A 1 277 ? 9.136 26.718 -16.309 1.00 78.56 277 ALA A N 1
ATOM 2000 C CA . ALA A 1 277 ? 8.227 26.426 -15.204 1.00 78.56 277 ALA A CA 1
ATOM 2001 C C . ALA A 1 277 ? 8.288 27.501 -14.106 1.00 78.56 277 ALA A C 1
ATOM 2003 O O . ALA A 1 277 ? 7.244 27.941 -13.622 1.00 78.56 277 ALA A O 1
ATOM 2004 N N . GLY A 1 278 ? 9.487 27.974 -13.750 1.00 80.12 278 GLY A N 1
ATOM 2005 C CA . GLY A 1 278 ? 9.671 29.071 -12.799 1.00 80.12 278 GLY A CA 1
ATOM 2006 C C . GLY A 1 278 ? 9.036 30.376 -13.285 1.00 80.12 278 GLY A C 1
ATOM 2007 O O . GLY A 1 278 ? 8.347 31.053 -12.521 1.00 80.12 278 GLY A O 1
ATOM 2008 N N . HIS A 1 279 ? 9.194 30.699 -14.570 1.00 84.06 279 HIS A N 1
ATOM 2009 C CA . HIS A 1 279 ? 8.584 31.879 -15.183 1.00 84.06 279 HIS A CA 1
ATOM 2010 C C . HIS A 1 279 ? 7.048 31.783 -15.231 1.00 84.06 279 HIS A C 1
ATOM 2012 O O . HIS A 1 279 ? 6.346 32.728 -14.868 1.00 84.06 279 HIS A O 1
ATOM 2018 N N . ALA A 1 280 ? 6.512 30.622 -15.614 1.00 75.06 280 ALA A N 1
ATOM 2019 C CA . ALA A 1 280 ? 5.083 30.320 -15.584 1.00 75.06 280 ALA A CA 1
ATOM 2020 C C . ALA A 1 280 ? 4.479 30.490 -14.179 1.00 75.06 280 ALA A C 1
ATOM 2022 O O . ALA A 1 280 ? 3.464 31.170 -14.016 1.00 75.06 280 ALA A O 1
ATOM 2023 N N . PHE A 1 281 ? 5.133 29.935 -13.154 1.00 76.06 281 PHE A N 1
ATOM 2024 C CA . PHE A 1 281 ? 4.699 30.078 -11.763 1.00 76.06 281 PHE A CA 1
ATOM 2025 C C . PHE A 1 281 ? 4.673 31.540 -11.307 1.00 76.06 281 PHE A C 1
ATOM 2027 O O . PHE A 1 281 ? 3.730 31.953 -10.640 1.00 76.06 281 PHE A O 1
ATOM 2034 N N . GLN A 1 282 ? 5.666 32.346 -11.690 1.00 77.25 282 GLN A N 1
ATOM 2035 C CA . GLN A 1 282 ? 5.696 33.771 -11.344 1.00 77.25 282 GLN A CA 1
ATOM 2036 C C . GLN A 1 282 ? 4.605 34.581 -12.050 1.00 77.25 282 GLN A C 1
ATOM 2038 O O . GLN A 1 282 ? 4.081 35.533 -11.472 1.00 77.25 282 GLN A O 1
ATOM 2043 N N . ARG A 1 283 ? 4.261 34.217 -13.289 1.00 77.00 283 ARG A N 1
ATOM 2044 C CA . ARG A 1 283 ? 3.226 34.899 -14.073 1.00 77.00 283 ARG A CA 1
ATOM 2045 C C . ARG A 1 283 ? 1.816 34.589 -13.573 1.00 77.00 283 ARG A C 1
ATOM 2047 O O . ARG A 1 283 ? 0.978 35.483 -13.572 1.00 77.00 283 ARG A O 1
ATOM 2054 N N . TRP A 1 284 ? 1.559 33.349 -13.159 1.00 69.81 284 TRP A N 1
ATOM 2055 C CA . TRP A 1 284 ? 0.224 32.901 -12.742 1.00 69.81 284 TRP A CA 1
ATOM 2056 C C . TRP A 1 284 ? 0.009 32.851 -11.227 1.00 69.81 284 TRP A C 1
ATOM 2058 O O . TRP A 1 284 ? -1.132 32.808 -10.792 1.00 69.81 284 TRP A O 1
ATOM 2068 N N . GLY A 1 285 ? 1.067 32.896 -10.415 1.00 54.22 285 GLY A N 1
ATOM 2069 C CA . GLY A 1 285 ? 0.973 32.950 -8.951 1.00 54.22 285 GLY A CA 1
ATOM 2070 C C . GLY A 1 285 ? 0.752 34.351 -8.363 1.00 54.22 285 GLY A C 1
ATOM 2071 O O . GLY A 1 285 ? 0.751 34.489 -7.145 1.00 54.22 285 GLY A O 1
ATOM 2072 N N . ARG A 1 286 ? 0.616 35.390 -9.201 1.00 50.91 286 ARG A N 1
ATOM 2073 C CA . ARG A 1 286 ? 0.345 36.787 -8.795 1.00 50.91 286 ARG A CA 1
ATOM 2074 C C . ARG A 1 286 ? -1.099 37.247 -9.076 1.00 50.91 286 ARG A C 1
ATOM 2076 O O . ARG A 1 286 ? -1.361 38.443 -8.994 1.00 50.91 286 ARG A O 1
ATOM 2083 N N . ALA A 1 287 ? -1.999 36.330 -9.427 1.00 39.06 287 ALA A N 1
ATOM 2084 C CA . ALA A 1 287 ? -3.441 36.565 -9.551 1.00 39.06 287 ALA A CA 1
ATOM 2085 C C . ALA A 1 287 ? -4.173 35.861 -8.404 1.00 39.06 287 ALA A C 1
ATOM 2087 O O . ALA A 1 287 ? -5.185 36.421 -7.933 1.00 39.06 287 ALA A O 1
#

Solvent-accessible surface area (backbone atoms only — not comparable to full-atom values): 14618 Å² total; per-residue (Å²): 136,82,80,44,74,64,53,74,75,49,70,88,67,81,78,73,50,72,67,49,39,42,65,69,19,45,47,53,15,49,51,24,43,52,52,25,56,71,58,54,94,50,69,71,74,59,38,56,56,29,51,50,24,47,49,49,17,48,53,27,45,52,50,36,48,48,54,50,22,44,52,51,8,66,74,65,48,14,52,67,43,24,20,45,12,44,46,30,38,51,30,43,54,50,20,51,54,35,34,75,73,52,35,77,56,64,70,47,14,51,53,21,52,50,31,44,51,53,24,51,53,47,51,48,38,43,70,58,82,52,17,55,76,73,55,47,49,38,36,46,88,47,80,71,79,28,23,54,30,42,42,19,39,48,40,16,53,53,27,38,53,48,18,77,70,43,82,54,70,69,57,15,49,52,30,39,51,51,14,51,50,28,41,47,50,29,52,52,52,39,52,47,30,73,77,48,41,59,34,32,55,82,85,87,49,72,71,52,58,50,51,55,45,52,48,31,46,53,50,13,51,49,27,34,52,49,11,61,76,70,67,34,65,67,38,32,52,50,9,51,51,36,37,52,51,28,50,51,45,46,63,67,60,54,38,72,79,41,66,74,66,62,35,57,52,48,54,51,52,50,53,50,50,51,52,50,51,53,51,52,49,61,68,64,71,76,117

Radius of gyration: 23.56 Å; Cα contacts (8 Å, |Δi|>4): 326; chains: 1; bounding box: 51×66×65 Å

Mean predicted aligned error: 8.09 Å

Sequence (287 aa):
QTMGIGDILFTAAKVPSLGAIASGLVLPAVLALVAAWRLGRRGGPVRRVRIAFEGAALLLGLLAIAHLARQMADIAGGGHLVEFGIQIVAWLILAFGIMRRHGLAGLGGGVAWCLIALAGGFAMALALPLNPGLTREPVGVRPLLNALLPAYALPALVLTLFALRSQPPGLARAFGLAALIEAGLWGFWSIRHAFTGSPIAGPMSAGEHYAHSLALVLAAAGLLTGGLHFGSLALRRAGLAVLVLAILKVFLLDLDQLEGVLRAASFMGLGLAMIGAGHAFQRWGRA

pLDDT: mean 86.66, std 11.4, range [39.06, 98.19]

Foldseek 3Di:
DPQFPLCVVDPDDPLDDPVCLCVVQVVLLVVLVVQLVVLPPDDDPSVVSSVVSPVSSVVSVLVSQLSVQQVVCVVQQNHLLSSLLSSLLVLLVQLVVLCVVPNCDDDSVVSSVVSNVSSVVSLVCCVPVVPLARRLGWQDQDLQPTSLCSNQVSSLVSLCVQLVPDPPPVRSLVSPVSSVVSVLSSQLVSLQCVVCNGSSYDDADLVSLVVNLVVLLVQLVVLCVCCVVVVNPSSNVVSVVSVVVSLCSCLVPVLVVPDDPVNVVVVVVVVVVVVVVVVVCVVPVVD